Protein AF-A0A661JQF1-F1 (afdb_monomer_lite)

Sequence (192 aa):
YRLSLKELIGWTSELLRERMEREKVEEQVLEFFRGRYENLLFLEGWGREEVAAVLNVQMDDLVDARRRIEALSRMRPLPEFESMVVAFKRVANIVRGTDYPQEPDPSLFIEEQERELYETFQGVKEEFQRLFEAEDYEGILRLFSRMRPAVDAFFDNVLVMEEDKRLRQNRLSLLGEINDLFMKIADFSVLT

Structure (mmCIF, N/CA/C/O backbone):
data_AF-A0A661JQF1-F1
#
_entry.id   AF-A0A661JQF1-F1
#
loop_
_atom_site.group_PDB
_atom_site.id
_atom_site.type_symbol
_atom_site.label_atom_id
_atom_site.label_alt_id
_atom_site.label_comp_id
_atom_site.label_asym_id
_atom_site.label_entity_id
_atom_site.label_seq_id
_atom_site.pdbx_PDB_ins_code
_atom_site.Cartn_x
_atom_site.Cartn_y
_atom_site.Cartn_z
_atom_site.occupancy
_atom_site.B_iso_or_equiv
_atom_site.auth_seq_id
_atom_site.auth_comp_id
_atom_site.auth_asym_id
_atom_site.auth_atom_id
_atom_site.pdbx_PDB_model_num
ATOM 1 N N . TYR A 1 1 ? 2.356 -3.143 -24.442 1.00 71.44 1 TYR A N 1
ATOM 2 C CA . TYR A 1 1 ? 2.577 -4.542 -24.039 1.00 71.44 1 TYR A CA 1
ATOM 3 C C . TYR A 1 1 ? 3.059 -4.536 -22.604 1.00 71.44 1 TYR A C 1
ATOM 5 O O . TYR A 1 1 ? 3.904 -3.706 -22.291 1.00 71.44 1 TYR A O 1
ATOM 13 N N . ARG A 1 2 ? 2.471 -5.375 -21.751 1.00 88.56 2 ARG A N 1
ATOM 14 C CA . ARG A 1 2 ? 2.901 -5.588 -20.364 1.00 88.56 2 ARG A CA 1
ATOM 15 C C . ARG A 1 2 ? 3.766 -6.849 -20.341 1.00 88.56 2 ARG A C 1
ATOM 17 O O . ARG A 1 2 ? 3.475 -7.779 -21.093 1.00 88.56 2 ARG A O 1
ATOM 24 N N . LEU A 1 3 ? 4.852 -6.834 -19.581 1.00 91.69 3 LEU A N 1
ATOM 25 C CA . LEU A 1 3 ? 5.811 -7.934 -19.488 1.00 91.69 3 LEU A CA 1
ATOM 26 C C . LEU A 1 3 ? 6.161 -8.126 -18.016 1.00 91.69 3 LEU A C 1
ATOM 28 O O . LEU A 1 3 ? 6.435 -7.135 -17.342 1.00 91.69 3 LEU A O 1
ATOM 32 N N . SER A 1 4 ? 6.181 -9.376 -17.559 1.00 94.50 4 SER A N 1
ATOM 33 C CA . SER A 1 4 ? 6.717 -9.734 -16.247 1.00 94.50 4 SER A CA 1
ATOM 34 C C . SER A 1 4 ? 8.236 -9.865 -16.347 1.00 94.50 4 SER A C 1
ATOM 36 O O . SER A 1 4 ? 8.760 -10.714 -17.075 1.00 94.50 4 SER A O 1
ATOM 38 N N . LEU A 1 5 ? 8.964 -9.002 -15.639 1.00 93.81 5 LEU A N 1
ATOM 39 C CA . LEU A 1 5 ? 10.419 -9.085 -15.559 1.00 93.81 5 LEU A CA 1
ATOM 40 C C . LEU A 1 5 ? 10.863 -10.379 -14.874 1.00 93.81 5 LEU A C 1
ATOM 42 O O . LEU A 1 5 ? 11.822 -10.992 -15.333 1.00 93.81 5 LEU A O 1
ATOM 46 N N . LYS A 1 6 ? 10.164 -10.828 -13.830 1.00 93.06 6 LYS A N 1
ATOM 47 C CA . LYS A 1 6 ? 10.455 -12.073 -13.111 1.00 93.06 6 LYS A CA 1
ATOM 48 C C . LYS A 1 6 ? 10.290 -13.288 -14.012 1.00 93.06 6 LYS A C 1
ATOM 50 O O . LYS A 1 6 ? 11.174 -14.137 -14.015 1.00 93.06 6 LYS A O 1
ATOM 55 N N . GLU A 1 7 ? 9.228 -13.358 -14.818 1.00 93.81 7 GLU A N 1
ATOM 56 C CA . GLU A 1 7 ? 9.056 -14.453 -15.784 1.00 93.81 7 GLU A CA 1
ATOM 57 C C . GLU A 1 7 ? 10.183 -14.467 -16.826 1.00 93.81 7 GLU A C 1
ATOM 59 O O . GLU A 1 7 ? 10.760 -15.518 -17.105 1.00 93.81 7 GLU A O 1
ATOM 64 N N . LEU A 1 8 ? 10.548 -13.301 -17.373 1.00 93.31 8 LEU A N 1
ATOM 65 C CA . LEU A 1 8 ? 11.626 -13.193 -18.363 1.00 93.31 8 LEU A CA 1
ATOM 66 C C . LEU A 1 8 ? 13.001 -13.547 -17.776 1.00 93.31 8 LEU A C 1
ATOM 68 O O . LEU A 1 8 ? 13.800 -14.234 -18.423 1.00 93.31 8 LEU A O 1
ATOM 72 N N . ILE A 1 9 ? 13.281 -13.089 -16.554 1.00 91.75 9 ILE A N 1
ATOM 73 C CA . ILE A 1 9 ? 14.511 -13.391 -15.816 1.00 91.75 9 ILE A CA 1
ATOM 74 C C . ILE A 1 9 ? 14.568 -14.887 -15.495 1.00 91.75 9 ILE A C 1
ATOM 76 O O . ILE A 1 9 ? 15.577 -15.526 -15.796 1.00 91.75 9 ILE A O 1
ATOM 80 N N . GLY A 1 10 ? 13.479 -15.457 -14.975 1.00 90.88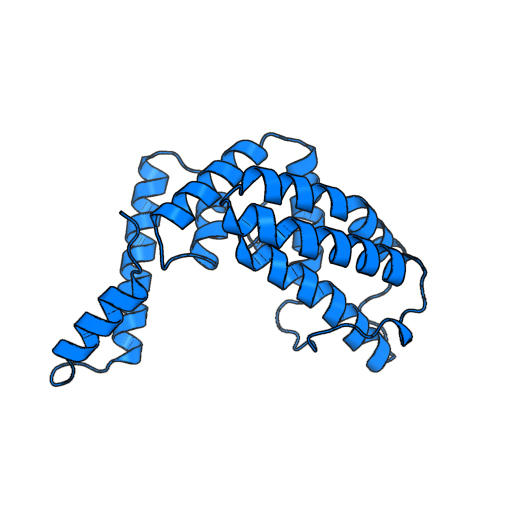 10 GLY A N 1
ATOM 81 C CA . GLY A 1 10 ? 13.370 -16.880 -14.661 1.00 90.88 10 GLY A CA 1
ATOM 82 C C . GLY A 1 10 ? 13.574 -17.754 -15.897 1.00 90.88 10 GLY A C 1
ATOM 83 O O . GLY A 1 10 ? 14.402 -18.663 -15.883 1.00 90.88 10 GLY A O 1
ATOM 84 N N . TRP A 1 11 ? 12.927 -17.423 -17.018 1.00 90.69 11 TRP A N 1
ATOM 85 C CA . TRP A 1 11 ? 13.119 -18.158 -18.272 1.00 90.69 11 TRP A CA 1
ATOM 86 C C . TRP A 1 11 ? 14.573 -18.101 -18.767 1.00 90.69 11 TRP A C 1
ATOM 88 O O . TRP A 1 11 ? 15.146 -19.108 -19.189 1.00 90.69 11 TRP A O 1
ATOM 98 N N . THR A 1 12 ? 15.218 -16.938 -18.657 1.00 89.56 12 THR A N 1
ATOM 99 C CA . THR A 1 12 ? 16.631 -16.775 -19.035 1.00 89.56 12 THR A CA 1
ATOM 100 C C . THR A 1 12 ? 17.559 -17.578 -18.115 1.00 89.56 12 THR A C 1
ATOM 102 O O . THR A 1 12 ? 18.480 -18.249 -18.586 1.00 89.56 12 THR A O 1
ATOM 105 N N . SER A 1 13 ? 17.301 -17.553 -16.807 1.00 86.75 13 SER A N 1
ATOM 106 C CA . SER A 1 13 ? 18.016 -18.333 -15.788 1.00 86.75 13 SER A CA 1
ATOM 107 C C . SER A 1 13 ? 17.880 -19.842 -16.021 1.00 86.75 13 SER A C 1
ATOM 109 O O . SER A 1 13 ? 18.837 -20.608 -15.853 1.00 86.75 13 SER A O 1
ATOM 111 N N . GLU A 1 14 ? 16.718 -20.291 -16.503 1.00 86.81 14 GLU A N 1
ATOM 112 C CA . GLU A 1 14 ? 16.512 -21.682 -16.886 1.00 86.81 14 GLU A CA 1
ATOM 113 C C . GLU A 1 14 ? 17.409 -22.120 -18.040 1.00 86.81 14 GLU A C 1
ATOM 115 O O . GLU A 1 14 ? 18.057 -23.166 -17.939 1.00 86.81 14 GLU A O 1
ATOM 120 N N . LEU A 1 15 ? 17.505 -21.297 -19.085 1.00 87.12 15 LEU A N 1
ATOM 121 C CA . LEU A 1 15 ? 18.345 -21.556 -20.257 1.00 87.12 15 LEU A CA 1
ATOM 122 C C . LEU A 1 15 ? 19.848 -21.538 -19.935 1.00 87.12 15 LEU A C 1
ATOM 124 O O . LEU A 1 15 ? 20.632 -22.203 -20.612 1.00 87.12 15 LEU A O 1
ATOM 128 N N . LEU A 1 16 ? 20.261 -20.802 -18.900 1.00 85.88 16 LEU A N 1
ATOM 129 C CA . LEU A 1 16 ? 21.664 -20.639 -18.500 1.00 85.88 16 LEU A CA 1
ATOM 130 C C . LEU A 1 16 ? 22.070 -21.493 -17.288 1.00 85.88 16 LEU A C 1
ATOM 132 O O . LEU A 1 16 ? 23.153 -21.293 -16.733 1.00 85.88 16 LEU A O 1
ATOM 136 N N . ARG A 1 17 ? 21.244 -22.476 -16.902 1.00 76.12 17 ARG A N 1
ATOM 137 C CA . ARG A 1 17 ? 21.402 -23.289 -15.680 1.00 76.12 17 ARG A CA 1
ATOM 138 C C . ARG A 1 17 ? 22.801 -23.868 -15.467 1.00 76.12 17 ARG A C 1
ATOM 140 O O . ARG A 1 17 ? 23.264 -23.932 -14.337 1.00 76.12 17 ARG A O 1
ATOM 147 N N . GLU A 1 18 ? 23.465 -24.311 -16.529 1.00 78.31 18 GLU A N 1
ATOM 148 C CA . GLU A 1 18 ? 24.785 -24.954 -16.437 1.00 78.31 18 GLU A CA 1
ATOM 149 C C . GLU A 1 18 ? 25.935 -23.967 -16.183 1.00 78.31 18 GLU A C 1
ATOM 151 O O . GLU A 1 18 ? 27.076 -24.384 -15.992 1.00 78.31 18 GLU A O 1
ATOM 156 N N . ARG A 1 19 ? 25.665 -22.656 -16.206 1.00 74.31 19 ARG A N 1
ATOM 157 C CA . ARG A 1 19 ? 26.692 -21.610 -16.153 1.00 74.31 19 ARG A CA 1
ATOM 158 C C . ARG A 1 19 ? 26.616 -20.716 -14.913 1.00 74.31 19 ARG A C 1
ATOM 160 O O . ARG A 1 19 ? 27.505 -19.881 -14.765 1.00 74.31 19 ARG A O 1
ATOM 167 N N . MET A 1 20 ? 25.584 -20.827 -14.064 1.00 68.56 20 MET A N 1
ATOM 168 C CA . MET A 1 20 ? 25.305 -19.831 -13.011 1.00 68.56 20 MET A CA 1
ATOM 169 C C . MET A 1 20 ? 24.593 -20.405 -11.767 1.00 68.56 20 MET A C 1
ATOM 171 O O . MET A 1 20 ? 23.782 -21.323 -11.872 1.00 68.56 20 MET A O 1
ATOM 175 N N . GLU A 1 21 ? 24.851 -19.812 -10.592 1.00 68.75 21 GLU A N 1
ATOM 176 C CA . GLU A 1 21 ? 24.042 -19.993 -9.372 1.00 68.75 21 GLU A CA 1
ATOM 177 C C . GLU A 1 21 ? 22.743 -19.170 -9.486 1.00 68.75 21 GLU A C 1
ATOM 179 O O . GLU A 1 21 ? 22.800 -17.947 -9.565 1.00 68.75 21 GLU A O 1
ATOM 184 N N . ARG A 1 22 ? 21.576 -19.829 -9.525 1.00 65.50 22 ARG A N 1
ATOM 185 C CA . ARG A 1 22 ? 20.301 -19.229 -9.979 1.00 65.50 22 ARG A CA 1
ATOM 186 C C . ARG A 1 22 ? 19.754 -18.102 -9.099 1.00 65.50 22 ARG A C 1
ATOM 188 O O . ARG A 1 22 ? 19.637 -16.976 -9.567 1.00 65.50 22 ARG A O 1
ATOM 195 N N . GLU A 1 23 ? 19.428 -18.397 -7.842 1.00 66.75 23 GLU A N 1
ATOM 196 C CA . GLU A 1 23 ? 18.626 -17.490 -6.998 1.00 66.75 23 GLU A CA 1
ATOM 197 C C . GLU A 1 23 ? 19.309 -16.133 -6.796 1.00 66.75 23 GLU A C 1
ATOM 199 O O . GLU A 1 23 ? 18.716 -15.080 -7.018 1.00 66.75 23 GLU A O 1
ATOM 204 N N . LYS A 1 24 ? 20.610 -16.151 -6.495 1.00 79.00 24 LYS A N 1
ATOM 205 C CA . LYS A 1 24 ? 21.391 -14.930 -6.281 1.00 79.00 24 LYS A CA 1
ATOM 206 C C . LYS A 1 24 ? 21.501 -14.063 -7.539 1.00 79.00 24 LYS A C 1
ATOM 208 O O . LYS A 1 24 ? 21.619 -12.846 -7.432 1.00 79.00 24 LYS A O 1
ATOM 213 N N . VAL A 1 25 ? 21.494 -14.670 -8.725 1.00 85.06 25 VAL A N 1
ATOM 214 C CA . VAL A 1 25 ? 21.627 -13.948 -9.997 1.00 85.06 25 VAL A CA 1
ATOM 215 C C . VAL A 1 25 ? 20.308 -13.297 -10.393 1.00 85.06 25 VAL A C 1
ATOM 217 O O . VAL A 1 25 ? 20.318 -12.149 -10.827 1.00 85.06 25 VAL A O 1
ATOM 220 N N . GLU A 1 26 ? 19.180 -13.986 -10.225 1.00 88.94 26 GLU A N 1
ATOM 221 C CA . GLU A 1 26 ? 17.862 -13.435 -10.560 1.00 88.94 26 GLU A CA 1
ATOM 222 C C . GLU A 1 26 ? 17.552 -12.178 -9.733 1.00 88.94 26 GLU A C 1
ATOM 224 O O . GLU A 1 26 ? 17.168 -11.149 -10.295 1.00 88.94 26 GLU A O 1
ATOM 229 N N . GLU A 1 27 ? 17.824 -12.220 -8.424 1.00 87.81 27 GLU A N 1
ATOM 230 C CA . GLU A 1 27 ? 17.693 -11.061 -7.532 1.00 87.81 27 GLU A CA 1
ATOM 231 C C . GLU A 1 27 ? 18.613 -9.906 -7.946 1.00 87.81 27 GLU A C 1
ATOM 233 O O . GLU A 1 27 ? 18.172 -8.761 -8.043 1.00 87.81 27 GLU A O 1
ATOM 238 N N . GLN A 1 28 ? 19.884 -10.193 -8.248 1.00 90.31 28 GLN A N 1
ATOM 239 C CA . GLN A 1 28 ? 20.846 -9.178 -8.691 1.00 90.31 28 GLN A CA 1
ATOM 240 C C . GLN A 1 28 ? 20.438 -8.516 -10.008 1.00 90.31 28 GLN A C 1
ATOM 242 O O . GLN A 1 28 ? 20.631 -7.311 -10.179 1.00 90.31 28 GLN A O 1
ATOM 247 N N . VAL A 1 29 ? 19.886 -9.287 -10.946 1.00 92.25 29 VAL A N 1
ATOM 248 C CA . VAL A 1 29 ? 19.394 -8.756 -12.219 1.00 92.25 29 VAL A CA 1
ATOM 249 C C . VAL A 1 29 ? 18.179 -7.869 -11.976 1.00 92.25 29 VAL A C 1
ATOM 251 O O . VAL A 1 29 ? 18.140 -6.755 -12.497 1.00 92.25 29 VAL A O 1
ATOM 254 N N . LEU A 1 30 ? 17.218 -8.307 -11.160 1.00 91.88 30 LEU A N 1
ATOM 255 C CA . LEU A 1 30 ? 16.043 -7.499 -10.838 1.00 91.88 30 LEU A CA 1
ATOM 256 C C . LEU A 1 30 ? 16.434 -6.186 -10.143 1.00 91.88 30 LEU A C 1
ATOM 258 O O . LEU A 1 30 ? 15.938 -5.123 -10.516 1.00 91.88 30 LEU A O 1
ATOM 262 N N . GLU A 1 31 ? 17.374 -6.239 -9.200 1.00 92.56 31 GLU A N 1
ATOM 263 C CA . GLU A 1 31 ? 17.890 -5.056 -8.507 1.00 92.56 31 GLU A CA 1
ATOM 264 C C . GLU A 1 31 ? 18.655 -4.120 -9.456 1.00 92.56 31 GLU A C 1
ATOM 266 O O . GLU A 1 31 ? 18.528 -2.896 -9.390 1.00 92.56 31 GLU A O 1
ATOM 271 N N . PHE A 1 32 ? 19.383 -4.677 -10.428 1.00 94.50 32 PHE A N 1
ATOM 272 C CA . PHE A 1 32 ? 19.978 -3.884 -11.499 1.00 94.50 32 PHE A CA 1
ATOM 273 C C . PHE A 1 32 ? 18.907 -3.166 -12.335 1.00 94.50 32 PHE A C 1
ATOM 275 O O . PHE A 1 32 ? 19.054 -1.974 -12.613 1.00 94.50 32 PHE A O 1
ATOM 282 N N . PHE A 1 33 ? 17.823 -3.849 -12.721 1.00 94.75 33 PHE A N 1
ATOM 283 C CA . PHE A 1 33 ? 16.704 -3.222 -13.435 1.00 94.75 33 PHE A CA 1
ATOM 284 C C . PHE A 1 33 ? 16.031 -2.130 -12.602 1.00 94.75 33 PHE A C 1
ATOM 286 O O . PHE A 1 33 ? 15.771 -1.053 -13.143 1.00 94.75 33 PHE A O 1
ATOM 293 N N . ARG A 1 34 ? 15.821 -2.363 -11.299 1.00 95.00 34 ARG A N 1
ATOM 294 C CA . ARG A 1 34 ? 15.305 -1.363 -10.353 1.00 95.00 34 ARG A CA 1
ATOM 295 C C . ARG A 1 34 ? 16.133 -0.089 -10.399 1.00 95.00 34 ARG A C 1
ATOM 297 O O . ARG A 1 34 ? 15.604 0.954 -10.773 1.00 95.00 34 ARG A O 1
ATOM 304 N N . GLY A 1 35 ? 17.439 -0.180 -10.143 1.00 95.81 35 GLY A N 1
ATOM 305 C CA . GLY A 1 35 ? 18.306 1.000 -10.131 1.00 95.81 35 GLY A CA 1
ATOM 306 C C . GLY A 1 35 ? 18.345 1.730 -11.480 1.00 95.81 35 GLY A C 1
ATOM 307 O O . GLY A 1 35 ? 18.453 2.956 -11.537 1.00 95.81 35 GLY A O 1
ATOM 308 N N . ARG A 1 36 ? 18.228 1.014 -12.605 1.00 96.50 36 ARG A N 1
ATOM 309 C CA . ARG A 1 36 ? 18.138 1.646 -13.935 1.00 96.50 36 ARG A CA 1
ATOM 310 C C . ARG A 1 36 ? 16.816 2.371 -14.145 1.00 96.50 36 ARG A C 1
ATOM 312 O O . ARG A 1 36 ? 16.825 3.471 -14.696 1.00 96.50 36 ARG A O 1
ATOM 319 N N . TYR A 1 37 ? 15.713 1.771 -13.719 1.00 96.56 37 TYR A N 1
ATOM 320 C CA . TYR A 1 37 ? 14.390 2.349 -13.879 1.00 96.56 37 TYR A CA 1
ATOM 321 C C . TYR A 1 37 ? 14.177 3.561 -12.968 1.00 96.56 37 TYR A C 1
ATOM 323 O O . TYR A 1 37 ? 13.690 4.585 -13.437 1.00 96.56 37 TYR A O 1
ATOM 331 N N . GLU A 1 38 ? 14.650 3.504 -11.722 1.00 96.62 38 GLU A N 1
ATOM 332 C CA . GLU A 1 38 ? 14.685 4.651 -10.804 1.00 96.62 38 GLU A CA 1
ATOM 333 C C . GLU A 1 38 ? 15.386 5.854 -11.430 1.00 96.62 38 GLU A C 1
ATOM 335 O O . GLU A 1 38 ? 14.823 6.944 -11.505 1.00 96.62 38 GLU A O 1
ATOM 340 N N . ASN A 1 39 ? 16.599 5.646 -11.950 1.00 96.81 39 ASN A N 1
ATOM 341 C CA . ASN A 1 39 ? 17.357 6.711 -12.600 1.00 96.81 39 ASN A CA 1
ATOM 342 C C . ASN A 1 39 ? 16.618 7.291 -13.812 1.00 96.81 39 ASN A C 1
ATOM 344 O O . ASN A 1 39 ? 16.633 8.505 -14.005 1.00 96.81 39 ASN A O 1
ATOM 348 N N . LEU A 1 40 ? 15.963 6.448 -14.618 1.00 97.00 40 LEU A N 1
ATOM 349 C CA . LEU A 1 40 ? 15.149 6.911 -15.741 1.00 97.00 40 LEU A CA 1
ATOM 350 C C . LEU A 1 40 ? 13.993 7.796 -15.258 1.00 97.00 40 LEU A C 1
ATOM 352 O O . LEU A 1 40 ? 13.814 8.896 -15.773 1.00 97.00 40 LEU A O 1
ATOM 356 N N . LEU A 1 41 ? 13.251 7.351 -14.244 1.00 97.25 41 LEU A N 1
ATOM 357 C CA . LEU A 1 41 ? 12.122 8.095 -13.687 1.00 97.25 41 LEU A CA 1
ATOM 358 C C . LEU A 1 41 ? 12.567 9.434 -13.074 1.00 97.25 41 LEU A C 1
ATOM 360 O O . LEU A 1 41 ? 11.904 10.452 -13.263 1.00 97.25 41 LEU A O 1
ATOM 364 N N . PHE A 1 42 ? 13.723 9.478 -12.411 1.00 96.50 42 PHE A N 1
ATOM 365 C CA . PHE A 1 42 ? 14.274 10.734 -11.897 1.00 96.50 42 PHE A CA 1
ATOM 366 C C . PHE A 1 42 ? 14.679 11.702 -13.011 1.00 96.50 42 PHE A C 1
ATOM 368 O O . PHE A 1 42 ? 14.467 12.905 -12.869 1.00 96.50 42 PHE A O 1
ATOM 375 N N . LEU A 1 43 ? 15.226 11.207 -14.127 1.00 96.88 43 LEU A N 1
ATOM 376 C CA . LEU A 1 43 ? 15.529 12.045 -15.294 1.00 96.88 43 LEU A CA 1
ATOM 377 C C . LEU A 1 43 ? 14.260 12.600 -15.956 1.00 96.88 43 LEU A C 1
ATOM 379 O O . LEU A 1 43 ? 14.295 13.696 -16.511 1.00 96.88 43 LEU A O 1
ATOM 383 N N . GLU A 1 44 ? 13.146 11.875 -15.872 1.00 96.25 44 GLU A N 1
ATOM 384 C CA . GLU A 1 44 ? 11.827 12.346 -16.309 1.00 96.25 44 GLU A CA 1
ATOM 385 C C . GLU A 1 44 ? 11.171 13.339 -15.329 1.00 96.25 44 GLU A C 1
ATOM 387 O O . GLU A 1 44 ? 10.161 13.952 -15.669 1.00 96.25 44 GLU A O 1
ATOM 392 N N . GLY A 1 45 ? 11.745 13.534 -14.136 1.00 96.06 45 GLY A N 1
ATOM 393 C CA . GLY A 1 45 ? 11.267 14.493 -13.137 1.00 96.06 45 GLY A CA 1
ATOM 394 C C . GLY A 1 45 ? 10.295 13.928 -12.098 1.00 96.06 45 GLY A C 1
ATOM 395 O O . GLY A 1 45 ? 9.691 14.710 -11.364 1.00 96.06 45 GLY A O 1
ATOM 396 N N . TRP A 1 46 ? 10.139 12.603 -12.003 1.00 96.81 46 TRP A N 1
ATOM 397 C CA . TRP A 1 46 ? 9.304 11.983 -10.970 1.00 96.81 46 TRP A CA 1
ATOM 398 C C . TRP A 1 46 ? 9.912 12.142 -9.569 1.00 96.81 46 TRP A C 1
ATOM 400 O O . TRP A 1 46 ? 11.134 12.110 -9.388 1.00 96.81 46 TRP A O 1
ATOM 410 N N . GLY A 1 47 ? 9.042 12.310 -8.570 1.00 94.75 47 GLY A N 1
ATOM 411 C CA . GLY A 1 47 ? 9.436 12.496 -7.176 1.00 94.75 47 GLY A CA 1
ATOM 412 C C . GLY A 1 47 ? 10.086 11.247 -6.575 1.00 94.75 47 GLY A C 1
ATOM 413 O O . GLY A 1 47 ? 9.712 10.112 -6.873 1.00 94.75 47 GLY A O 1
ATOM 414 N N . ARG A 1 48 ? 11.114 11.450 -5.740 1.00 95.69 48 ARG A N 1
ATOM 415 C CA . ARG A 1 48 ? 11.939 10.348 -5.218 1.00 95.69 48 ARG A CA 1
ATOM 416 C C . ARG A 1 48 ? 11.164 9.386 -4.329 1.00 95.69 48 ARG A C 1
ATOM 418 O O . ARG A 1 48 ? 11.410 8.187 -4.381 1.00 95.69 48 ARG A O 1
ATOM 425 N N . GLU A 1 49 ? 10.259 9.913 -3.517 1.00 95.69 49 GLU A N 1
ATOM 426 C CA . GLU A 1 49 ? 9.520 9.103 -2.555 1.00 95.69 49 GLU A CA 1
ATOM 427 C C . GLU A 1 49 ? 8.404 8.304 -3.225 1.00 95.69 49 GLU A C 1
ATOM 429 O O . GLU A 1 49 ? 8.203 7.154 -2.869 1.00 95.69 49 GLU A O 1
ATOM 434 N N . GLU A 1 50 ? 7.722 8.856 -4.230 1.00 95.75 50 GLU A N 1
ATOM 435 C CA . GLU A 1 50 ? 6.689 8.157 -5.001 1.00 95.75 50 GLU A CA 1
ATOM 436 C C . GLU A 1 50 ? 7.289 6.999 -5.788 1.00 95.75 50 GLU A C 1
ATOM 438 O O . GLU A 1 50 ? 6.738 5.899 -5.801 1.00 95.75 50 GLU A O 1
ATOM 443 N N . VAL A 1 51 ? 8.442 7.245 -6.417 1.00 97.56 51 VAL A N 1
ATOM 444 C CA . VAL A 1 51 ? 9.204 6.206 -7.109 1.00 97.56 51 VAL A CA 1
ATOM 445 C C . VAL A 1 51 ? 9.609 5.120 -6.116 1.00 97.56 51 VAL A C 1
ATOM 447 O O . VAL A 1 51 ? 9.277 3.959 -6.337 1.00 97.56 51 VAL A O 1
ATOM 450 N N . ALA A 1 52 ? 10.248 5.473 -4.997 1.00 96.81 52 ALA A N 1
ATOM 451 C CA . ALA A 1 52 ? 10.656 4.492 -3.992 1.00 96.81 52 ALA A CA 1
ATOM 452 C C . ALA A 1 52 ? 9.459 3.700 -3.435 1.00 96.81 52 ALA A C 1
ATOM 454 O O . ALA A 1 52 ? 9.498 2.472 -3.397 1.00 96.81 52 ALA A O 1
ATOM 455 N N . ALA A 1 53 ? 8.368 4.384 -3.078 1.00 96.56 53 ALA A N 1
ATOM 456 C CA . ALA A 1 53 ? 7.169 3.771 -2.518 1.00 96.56 53 ALA A CA 1
ATOM 457 C C . ALA A 1 53 ? 6.585 2.709 -3.456 1.00 96.56 53 ALA A C 1
ATOM 459 O O . ALA A 1 53 ? 6.230 1.616 -3.020 1.00 96.56 53 ALA A O 1
ATOM 460 N N . VAL A 1 54 ? 6.509 2.988 -4.758 1.00 97.62 54 VAL A N 1
ATOM 461 C CA . VAL A 1 54 ? 5.957 2.022 -5.714 1.00 97.62 54 VAL A CA 1
ATOM 462 C C . VAL A 1 54 ? 6.945 0.917 -6.038 1.00 97.62 54 VAL A C 1
ATOM 464 O O . VAL A 1 54 ? 6.568 -0.253 -6.033 1.00 97.62 54 VAL A O 1
ATOM 467 N N . LEU A 1 55 ? 8.204 1.250 -6.320 1.00 96.56 55 LEU A N 1
ATOM 468 C CA . LEU A 1 55 ? 9.166 0.233 -6.728 1.00 96.56 55 LEU A CA 1
ATOM 469 C C . LEU A 1 55 ? 9.465 -0.733 -5.575 1.00 96.56 55 LEU A C 1
ATOM 471 O O . LEU A 1 55 ? 9.700 -1.915 -5.823 1.00 96.56 55 LEU A O 1
ATOM 475 N N . ASN A 1 56 ? 9.392 -0.310 -4.310 1.00 95.12 56 ASN A N 1
ATOM 476 C CA . ASN A 1 56 ? 9.512 -1.220 -3.161 1.00 95.12 56 ASN A CA 1
ATOM 477 C C . ASN A 1 56 ? 8.509 -2.386 -3.209 1.00 95.12 56 ASN A C 1
ATOM 479 O O . ASN A 1 56 ? 8.829 -3.469 -2.723 1.00 95.12 56 ASN A O 1
ATOM 483 N N . VAL A 1 57 ? 7.339 -2.198 -3.833 1.00 95.00 57 VAL A N 1
ATOM 484 C CA . VAL A 1 57 ? 6.270 -3.211 -3.879 1.00 95.00 57 VAL A CA 1
ATOM 485 C C . VAL A 1 57 ? 6.032 -3.811 -5.266 1.00 95.00 57 VAL A C 1
ATOM 487 O O . VAL A 1 57 ? 5.608 -4.960 -5.374 1.00 95.00 57 VAL A O 1
ATOM 490 N N . GLN A 1 58 ? 6.317 -3.068 -6.336 1.00 94.88 58 GLN A N 1
ATOM 491 C CA . GLN A 1 58 ? 6.072 -3.475 -7.717 1.00 94.88 58 GLN A CA 1
ATOM 492 C C . GLN A 1 58 ? 7.286 -3.161 -8.596 1.00 94.88 58 GLN A C 1
ATOM 494 O O . GLN A 1 58 ? 7.499 -2.029 -9.021 1.00 94.88 58 GLN A O 1
ATOM 499 N N . MET A 1 59 ? 8.051 -4.206 -8.908 1.00 93.56 59 MET A N 1
ATOM 500 C CA . MET A 1 59 ? 9.162 -4.179 -9.870 1.00 93.56 59 MET A CA 1
ATOM 501 C C . MET A 1 59 ? 9.012 -5.215 -10.978 1.00 93.56 59 MET A C 1
ATOM 503 O O . MET A 1 59 ? 9.907 -5.351 -11.805 1.00 93.56 59 MET A O 1
ATOM 507 N N . ASP A 1 60 ? 7.921 -5.976 -10.986 1.00 94.62 60 ASP A N 1
ATOM 508 C CA . ASP A 1 60 ? 7.732 -7.015 -11.989 1.00 94.62 60 ASP A CA 1
ATOM 509 C C . ASP A 1 60 ? 7.197 -6.439 -13.300 1.00 94.62 60 ASP A C 1
ATOM 511 O O . ASP A 1 60 ? 7.678 -6.775 -14.378 1.00 94.62 60 ASP A O 1
ATOM 515 N N . ASP A 1 61 ? 6.251 -5.508 -13.194 1.00 95.50 61 ASP A N 1
ATOM 516 C CA . ASP A 1 61 ? 5.659 -4.824 -14.334 1.00 95.50 61 ASP A CA 1
ATOM 517 C C . ASP A 1 61 ? 5.927 -3.319 -14.267 1.00 95.50 61 ASP A C 1
ATOM 519 O O . ASP A 1 61 ? 5.354 -2.586 -13.458 1.00 95.50 61 ASP A O 1
ATOM 523 N N . LEU A 1 62 ? 6.805 -2.843 -15.150 1.00 95.00 62 LEU A N 1
ATOM 524 C CA . LEU A 1 62 ? 7.222 -1.441 -15.166 1.00 95.00 62 LEU A CA 1
ATOM 525 C C . LEU A 1 62 ? 6.111 -0.488 -15.634 1.00 95.00 62 LEU A C 1
ATOM 527 O O . LEU A 1 62 ? 6.118 0.686 -15.255 1.00 95.00 62 LEU A O 1
ATOM 531 N N . VAL A 1 63 ? 5.155 -0.971 -16.436 1.00 95.50 63 VAL A N 1
ATOM 532 C CA . VAL A 1 63 ? 4.004 -0.170 -16.884 1.00 95.50 63 VAL A CA 1
ATOM 533 C C . VAL A 1 63 ? 3.043 0.037 -15.716 1.00 95.50 63 VAL A C 1
ATOM 535 O O . VAL A 1 63 ? 2.595 1.160 -15.489 1.00 95.50 63 VAL A O 1
ATOM 538 N N . ASP A 1 64 ? 2.786 -1.022 -14.947 1.00 96.50 64 ASP A N 1
ATOM 539 C CA . ASP A 1 64 ? 2.019 -0.989 -13.693 1.00 96.50 64 ASP A CA 1
ATOM 540 C C . ASP A 1 64 ? 2.644 -0.029 -12.680 1.00 96.50 64 ASP A C 1
ATOM 542 O O . ASP A 1 64 ? 1.980 0.870 -12.161 1.00 96.50 64 ASP A O 1
ATOM 546 N N . ALA A 1 65 ? 3.954 -0.178 -12.455 1.00 96.81 65 ALA A N 1
ATOM 547 C CA . ALA A 1 65 ? 4.712 0.674 -11.554 1.00 96.81 65 ALA A CA 1
ATOM 548 C C . ALA A 1 65 ? 4.586 2.149 -11.959 1.00 96.81 65 ALA A C 1
ATOM 550 O O . ALA A 1 65 ? 4.274 3.002 -11.131 1.00 96.81 65 ALA A O 1
ATOM 551 N N . ARG A 1 66 ? 4.740 2.461 -13.253 1.00 96.56 66 ARG A N 1
ATOM 552 C CA . ARG A 1 66 ? 4.591 3.837 -13.742 1.00 96.56 66 ARG A CA 1
ATOM 553 C C . ARG A 1 66 ? 3.206 4.409 -13.445 1.00 96.56 66 ARG A C 1
ATOM 555 O O . ARG A 1 66 ? 3.111 5.532 -12.963 1.00 96.56 66 ARG A O 1
ATOM 562 N N . ARG A 1 67 ? 2.141 3.639 -13.690 1.00 96.81 67 ARG A N 1
ATOM 563 C CA . ARG A 1 67 ? 0.752 4.072 -13.448 1.00 96.81 67 ARG A CA 1
ATOM 564 C C . ARG A 1 67 ? 0.488 4.379 -11.974 1.00 96.81 67 ARG A C 1
ATOM 566 O O . ARG A 1 67 ? -0.180 5.362 -11.664 1.00 96.81 67 ARG A O 1
ATOM 573 N N . ARG A 1 68 ? 1.044 3.581 -11.061 1.00 97.69 68 ARG A N 1
ATOM 574 C CA . ARG A 1 68 ? 0.949 3.834 -9.614 1.00 97.69 68 ARG A CA 1
ATOM 575 C C . ARG A 1 68 ? 1.716 5.090 -9.202 1.00 97.69 68 ARG A C 1
ATOM 577 O O . ARG A 1 68 ? 1.191 5.877 -8.420 1.00 97.69 68 ARG A O 1
ATOM 584 N N . ILE A 1 69 ? 2.918 5.303 -9.751 1.00 97.75 69 ILE A N 1
ATOM 585 C CA . ILE A 1 69 ? 3.718 6.518 -9.504 1.00 97.75 69 ILE A CA 1
ATOM 586 C C . ILE A 1 69 ? 2.946 7.750 -9.981 1.00 97.75 69 ILE A C 1
ATOM 588 O O . ILE A 1 69 ? 2.803 8.710 -9.230 1.00 97.75 69 ILE A O 1
ATOM 592 N N . GLU A 1 70 ? 2.379 7.696 -11.189 1.00 96.94 70 GLU A N 1
ATOM 593 C CA . GLU A 1 70 ? 1.543 8.764 -11.744 1.00 96.94 70 GLU A CA 1
ATOM 594 C C . GLU A 1 70 ? 0.358 9.096 -10.825 1.00 96.94 70 GLU A C 1
ATOM 596 O O . GLU A 1 70 ? 0.103 10.271 -10.551 1.00 96.94 70 GLU A O 1
ATOM 601 N N . ALA A 1 71 ? -0.337 8.079 -10.309 1.00 96.62 71 ALA A N 1
ATOM 602 C CA . ALA A 1 71 ? -1.449 8.267 -9.382 1.00 96.62 71 ALA A CA 1
ATOM 603 C C . ALA A 1 71 ? -1.004 8.890 -8.047 1.00 96.62 71 ALA A C 1
ATOM 605 O O . ALA A 1 71 ? -1.628 9.850 -7.590 1.00 96.62 71 ALA A O 1
ATOM 606 N N . LEU A 1 72 ? 0.094 8.411 -7.446 1.00 95.75 72 LEU A N 1
ATOM 607 C CA . LEU A 1 72 ? 0.650 9.004 -6.222 1.00 95.75 72 LEU A CA 1
ATOM 608 C C . LEU A 1 72 ? 1.052 10.464 -6.438 1.00 95.75 72 LEU A C 1
ATOM 610 O O . LEU A 1 72 ? 0.671 11.327 -5.649 1.00 95.75 72 LEU A O 1
ATOM 614 N N . SER A 1 73 ? 1.761 10.766 -7.528 1.00 95.19 73 SER A N 1
ATOM 615 C CA . SER A 1 73 ? 2.186 12.132 -7.843 1.00 95.19 73 SER A CA 1
ATOM 616 C C . SER A 1 73 ? 1.005 13.083 -8.063 1.00 95.19 73 SER A C 1
ATOM 618 O O . SER A 1 73 ? 1.089 14.251 -7.689 1.00 95.19 73 SER A O 1
ATOM 620 N N . ARG A 1 74 ? -0.113 12.604 -8.629 1.00 94.94 74 ARG A N 1
ATOM 621 C CA . ARG A 1 74 ? -1.345 13.401 -8.786 1.00 94.94 74 ARG A CA 1
ATOM 622 C C . ARG A 1 74 ? -2.077 13.645 -7.471 1.00 94.94 74 ARG A C 1
ATOM 624 O O . ARG A 1 74 ? 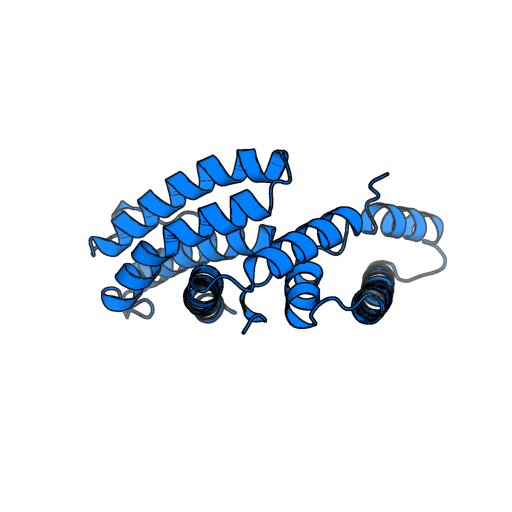-2.676 14.704 -7.309 1.00 94.94 74 ARG A O 1
ATOM 631 N N . MET A 1 75 ? -2.041 12.682 -6.552 1.00 92.88 75 MET A N 1
ATOM 632 C CA . MET A 1 75 ? -2.686 12.795 -5.242 1.00 92.88 75 MET A CA 1
ATOM 633 C C . MET A 1 75 ? -1.861 13.630 -4.256 1.00 92.88 75 MET A C 1
ATOM 635 O O . MET A 1 75 ? -2.441 14.298 -3.405 1.00 92.88 75 MET A O 1
ATOM 639 N N . ARG A 1 76 ? -0.529 13.656 -4.396 1.00 91.50 76 ARG A N 1
ATOM 640 C CA . ARG A 1 76 ? 0.385 14.369 -3.492 1.00 91.50 76 ARG A CA 1
ATOM 641 C C . ARG A 1 76 ? 0.035 15.830 -3.168 1.00 91.50 76 ARG A C 1
ATOM 643 O O . ARG A 1 76 ? 0.148 16.186 -2.001 1.00 91.50 76 ARG A O 1
ATOM 650 N N . PRO A 1 77 ? -0.383 16.694 -4.114 1.00 92.25 77 PRO A N 1
ATOM 651 C CA . PRO A 1 77 ? -0.732 18.079 -3.788 1.00 92.25 77 PRO A CA 1
ATOM 652 C C . PRO A 1 77 ? -2.028 18.230 -2.970 1.00 92.25 77 PRO A C 1
ATOM 654 O O . PRO A 1 77 ? -2.364 19.350 -2.585 1.00 92.25 77 PRO A O 1
ATOM 657 N N . LEU A 1 78 ? -2.787 17.154 -2.730 1.00 91.69 78 LEU A N 1
ATOM 658 C CA . LEU A 1 78 ? -4.042 17.208 -1.982 1.00 91.69 78 LEU A CA 1
ATOM 659 C C . LEU A 1 78 ? -3.774 17.145 -0.462 1.00 91.69 78 LEU A C 1
ATOM 661 O O . LEU A 1 78 ? -3.134 16.199 -0.005 1.00 91.69 78 LEU A O 1
ATOM 665 N N . PRO A 1 79 ? -4.321 18.065 0.359 1.00 87.50 79 PRO A N 1
ATOM 666 C CA . PRO A 1 79 ? -4.108 18.061 1.820 1.00 87.50 79 PRO A CA 1
ATOM 667 C C . PRO A 1 79 ? -4.563 16.769 2.517 1.00 87.50 79 PRO A C 1
ATOM 669 O O . PRO A 1 79 ? -4.016 16.317 3.525 1.00 87.50 79 PRO A O 1
ATOM 672 N N . GLU A 1 80 ? -5.602 16.162 1.963 1.00 86.88 80 GLU A N 1
ATOM 673 C CA . GLU A 1 80 ? -6.166 14.900 2.421 1.00 86.88 80 GLU A CA 1
ATOM 674 C C . GLU A 1 80 ? -5.249 13.701 2.148 1.00 86.88 80 GLU A C 1
ATOM 676 O O . GLU A 1 80 ? -5.253 12.761 2.942 1.00 86.88 80 GLU A O 1
ATOM 681 N N . PHE A 1 81 ? -4.382 13.773 1.130 1.00 90.56 81 PHE A N 1
ATOM 682 C CA . PHE A 1 81 ? -3.360 12.757 0.879 1.00 90.56 81 PHE A CA 1
ATOM 683 C C . PHE A 1 81 ? -2.246 12.790 1.930 1.00 90.56 81 PHE A C 1
ATOM 685 O O . PHE A 1 81 ? -1.899 11.744 2.469 1.00 90.56 81 PHE A O 1
ATOM 692 N N . GLU A 1 82 ? -1.719 13.968 2.272 1.00 89.56 82 GLU A N 1
ATOM 693 C CA . GLU A 1 82 ? -0.679 14.104 3.308 1.00 89.56 82 GLU A CA 1
ATOM 694 C C . GLU A 1 82 ? -1.159 13.516 4.640 1.00 89.56 82 GLU A C 1
ATOM 696 O O . GLU A 1 82 ? -0.502 12.682 5.263 1.00 89.56 82 GLU A O 1
ATOM 701 N N . SER A 1 83 ? -2.380 13.874 5.032 1.00 88.38 83 SER A N 1
ATOM 702 C CA . SER A 1 83 ? -2.964 13.362 6.268 1.00 88.38 83 SER A CA 1
ATOM 703 C C . SER A 1 83 ? -3.179 11.842 6.236 1.00 88.38 83 SER A C 1
ATOM 705 O O . SER A 1 83 ? -2.998 11.159 7.243 1.00 88.38 83 SER A O 1
ATOM 707 N N . MET A 1 84 ? -3.562 11.307 5.074 1.00 91.19 84 MET A N 1
ATOM 708 C CA . MET A 1 84 ? -3.706 9.873 4.846 1.00 91.19 84 MET A CA 1
ATOM 709 C C . MET A 1 84 ? -2.354 9.149 4.983 1.00 91.19 84 MET A C 1
ATOM 711 O O . MET A 1 84 ? -2.270 8.129 5.669 1.00 91.19 84 MET A O 1
ATOM 715 N N . VAL A 1 85 ? -1.286 9.692 4.388 1.00 92.69 85 VAL A N 1
ATOM 716 C CA . VAL A 1 85 ? 0.082 9.155 4.494 1.00 92.69 85 VAL A CA 1
ATOM 717 C C . VAL A 1 85 ? 0.529 9.084 5.952 1.00 92.69 85 VAL A C 1
ATOM 719 O O . VAL A 1 85 ? 1.043 8.050 6.376 1.00 92.69 85 VAL A O 1
ATOM 722 N N . VAL A 1 86 ? 0.294 10.134 6.745 1.00 91.38 86 VAL A N 1
ATOM 723 C CA . VAL A 1 86 ? 0.660 10.158 8.172 1.00 91.38 86 VAL A CA 1
ATOM 724 C C . VAL A 1 86 ? -0.027 9.032 8.951 1.00 91.38 86 VAL A C 1
ATOM 726 O O . VAL A 1 86 ? 0.644 8.295 9.682 1.00 91.38 86 VAL A O 1
ATOM 729 N N . ALA A 1 87 ? -1.340 8.858 8.766 1.00 90.69 87 ALA A N 1
ATOM 730 C CA . ALA A 1 87 ? -2.108 7.812 9.441 1.00 90.69 87 ALA A CA 1
ATOM 731 C C . ALA A 1 87 ? -1.592 6.408 9.079 1.00 90.69 87 ALA A C 1
ATOM 733 O O . ALA A 1 87 ? -1.300 5.598 9.962 1.00 90.69 87 ALA A O 1
ATOM 734 N N . PHE A 1 88 ? -1.379 6.122 7.791 1.00 89.88 88 PHE A N 1
ATOM 735 C CA . PHE A 1 88 ? -0.917 4.797 7.361 1.00 89.88 88 PHE A CA 1
ATOM 736 C C . PHE A 1 88 ? 0.556 4.530 7.646 1.00 89.88 88 PHE A C 1
ATOM 738 O O . PHE A 1 88 ? 0.929 3.391 7.921 1.00 89.88 88 PHE A O 1
ATOM 745 N N . LYS A 1 89 ? 1.399 5.562 7.696 1.00 92.62 89 LYS A N 1
ATOM 746 C CA . LYS A 1 89 ? 2.781 5.422 8.164 1.00 92.62 89 LYS A CA 1
ATOM 747 C C . LYS A 1 89 ? 2.830 4.959 9.619 1.00 92.62 89 LYS A C 1
ATOM 749 O O . LYS A 1 89 ? 3.691 4.153 9.973 1.00 92.62 89 LYS A O 1
ATOM 754 N N . ARG A 1 90 ? 1.892 5.409 10.462 1.00 92.69 90 ARG A N 1
ATOM 755 C CA . ARG A 1 90 ? 1.746 4.906 11.838 1.00 92.69 90 ARG A CA 1
ATOM 756 C C . ARG A 1 90 ? 1.366 3.425 11.855 1.00 92.69 90 ARG A C 1
ATOM 758 O O . ARG A 1 90 ? 2.000 2.673 12.592 1.00 92.69 90 ARG A O 1
ATOM 765 N N . VAL A 1 91 ? 0.409 3.009 11.021 1.00 94.56 91 VAL A N 1
ATOM 766 C CA . VAL A 1 91 ? 0.036 1.591 10.850 1.00 94.56 91 VAL A CA 1
ATOM 767 C C . VAL A 1 91 ? 1.264 0.760 10.465 1.00 94.56 91 VAL A C 1
ATOM 769 O O . VAL A 1 91 ? 1.640 -0.144 11.210 1.00 94.56 91 VAL A O 1
ATOM 772 N N . ALA A 1 92 ? 1.949 1.130 9.377 1.00 93.62 92 ALA A N 1
ATOM 773 C CA . ALA A 1 92 ? 3.130 0.432 8.868 1.00 93.62 92 ALA A CA 1
ATOM 774 C C . ALA A 1 92 ? 4.252 0.327 9.914 1.00 93.62 92 ALA A C 1
ATOM 776 O O . ALA A 1 92 ? 4.890 -0.713 10.054 1.00 93.62 92 ALA A O 1
ATOM 777 N N . ASN A 1 93 ? 4.487 1.391 10.687 1.00 93.25 93 ASN A N 1
ATOM 778 C CA . ASN A 1 93 ? 5.498 1.393 11.743 1.00 93.25 93 ASN A CA 1
ATOM 779 C C . ASN A 1 93 ? 5.169 0.433 12.893 1.00 93.25 93 ASN A C 1
ATOM 781 O O . ASN A 1 93 ? 6.090 -0.164 13.443 1.00 93.25 93 ASN A O 1
ATOM 785 N N . ILE A 1 94 ? 3.894 0.308 13.268 1.00 92.81 94 ILE A N 1
ATOM 786 C CA . ILE A 1 94 ? 3.459 -0.554 14.375 1.00 92.81 94 ILE A CA 1
ATOM 787 C C . ILE A 1 94 ? 3.555 -2.028 14.000 1.00 92.81 94 ILE A C 1
ATOM 789 O O . ILE A 1 94 ? 3.968 -2.835 14.828 1.00 92.81 94 ILE A O 1
ATOM 793 N N . VAL A 1 95 ? 3.210 -2.372 12.759 1.00 93.81 95 VAL A N 1
ATOM 794 C CA . VAL A 1 95 ? 3.267 -3.763 12.292 1.00 93.81 95 VAL A CA 1
ATOM 795 C C . VAL A 1 95 ? 4.671 -4.182 11.841 1.00 93.81 95 VAL A C 1
ATOM 797 O O . VAL A 1 95 ? 4.951 -5.375 11.704 1.00 93.81 95 VAL A O 1
ATOM 800 N N . ARG A 1 96 ? 5.591 -3.227 11.629 1.00 91.69 96 ARG A N 1
ATOM 801 C CA . ARG A 1 96 ? 6.952 -3.505 11.149 1.00 91.69 96 ARG A CA 1
ATOM 802 C C . ARG A 1 96 ? 7.679 -4.492 12.064 1.00 91.69 96 ARG A C 1
ATOM 804 O O . ARG A 1 96 ? 7.916 -4.216 13.236 1.00 91.69 96 ARG A O 1
ATOM 811 N N . GLY A 1 97 ? 8.131 -5.601 11.480 1.00 85.81 97 GLY A N 1
ATOM 812 C CA . GLY A 1 97 ? 8.927 -6.610 12.186 1.00 85.81 97 GLY A CA 1
ATOM 813 C C . GLY A 1 97 ? 8.145 -7.386 13.246 1.00 85.81 97 GLY A C 1
ATOM 814 O O . GLY A 1 97 ? 8.755 -8.009 14.112 1.00 85.81 97 GLY A O 1
ATOM 815 N N . THR A 1 98 ? 6.813 -7.337 13.191 1.00 86.19 98 THR A N 1
ATOM 816 C CA . THR A 1 98 ? 5.939 -8.166 14.017 1.00 86.19 98 THR A CA 1
ATOM 817 C C . THR A 1 98 ? 5.296 -9.236 13.150 1.00 86.19 98 THR A C 1
ATOM 819 O O . THR A 1 98 ? 4.821 -8.941 12.057 1.00 86.19 98 THR A O 1
ATOM 822 N N . ASP A 1 99 ? 5.271 -10.470 13.648 1.00 84.94 99 ASP A N 1
ATOM 823 C CA . ASP A 1 99 ? 4.427 -11.509 13.072 1.00 84.94 99 ASP A CA 1
ATOM 824 C C . ASP A 1 99 ? 3.007 -11.303 13.597 1.00 84.94 99 ASP A C 1
ATOM 826 O O . ASP A 1 99 ? 2.777 -11.270 14.813 1.00 84.94 99 ASP A O 1
ATOM 830 N N . TYR A 1 100 ? 2.054 -11.167 12.683 1.00 86.56 100 TYR A N 1
ATOM 831 C CA . TYR A 1 100 ? 0.638 -11.077 13.002 1.00 86.56 100 TYR A CA 1
ATOM 832 C C . TYR A 1 100 ? -0.138 -12.161 12.246 1.00 86.56 100 TYR A C 1
ATOM 834 O O . TYR A 1 100 ? 0.168 -12.448 11.085 1.00 86.56 100 TYR A O 1
ATOM 842 N N . PRO A 1 101 ? -1.128 -12.795 12.896 1.00 80.50 101 PRO A N 1
ATOM 843 C CA . PRO A 1 101 ? -2.108 -13.604 12.192 1.00 80.50 101 PRO A CA 1
ATOM 844 C C . PRO A 1 101 ? -2.808 -12.781 11.106 1.00 80.50 101 PRO A C 1
ATOM 846 O O . PRO A 1 101 ? -3.030 -11.582 11.258 1.00 80.50 101 PRO A O 1
ATOM 849 N N . GLN A 1 102 ? -3.167 -13.441 10.013 1.00 77.69 102 GLN A N 1
ATOM 850 C CA . GLN A 1 102 ? -4.183 -12.919 9.103 1.00 77.69 102 GLN A CA 1
ATOM 851 C C . GLN A 1 102 ? -5.556 -13.213 9.725 1.00 77.69 102 GLN A C 1
ATOM 853 O O . GLN A 1 102 ? -5.672 -14.172 10.489 1.00 77.69 102 GLN A O 1
ATOM 858 N N . GLU A 1 103 ? -6.573 -12.423 9.385 1.00 88.31 103 GLU A N 1
ATOM 859 C CA . GLU A 1 103 ? -7.952 -12.536 9.876 1.00 88.31 103 GLU A CA 1
ATOM 860 C C . GLU A 1 103 ? -8.114 -12.150 11.359 1.00 88.31 103 GLU A C 1
ATOM 862 O O . GLU A 1 103 ? -8.064 -13.010 12.243 1.00 88.31 103 GLU A O 1
ATOM 867 N N . PRO A 1 104 ? -8.333 -10.855 11.675 1.00 92.94 104 PRO A N 1
ATOM 868 C CA . PRO A 1 104 ? -8.699 -10.461 13.030 1.00 92.94 104 PRO A CA 1
ATOM 869 C C . PRO A 1 104 ? -10.045 -11.092 13.414 1.00 92.94 104 PRO A C 1
ATOM 871 O O . PRO A 1 104 ? -10.980 -11.135 12.616 1.00 92.94 104 PRO A O 1
ATOM 874 N N . ASP A 1 105 ? -10.144 -11.551 14.658 1.00 94.75 105 ASP A N 1
ATOM 875 C CA . ASP A 1 105 ? -11.332 -12.137 15.270 1.00 94.75 105 ASP A CA 1
ATOM 876 C C . ASP A 1 105 ? -12.214 -11.026 15.874 1.00 94.75 105 ASP A C 1
ATOM 878 O O . ASP A 1 105 ? -11.846 -10.434 16.901 1.00 94.75 105 ASP A O 1
ATOM 882 N N . PRO A 1 106 ? -13.403 -10.744 15.300 1.00 94.69 106 PRO A N 1
ATOM 883 C CA . PRO A 1 106 ? -14.277 -9.691 15.807 1.00 94.69 106 PRO A CA 1
ATOM 884 C C . PRO A 1 106 ? -14.822 -9.960 17.212 1.00 94.69 106 PRO A C 1
ATOM 886 O O . PRO A 1 106 ? -15.255 -9.030 17.893 1.00 94.69 106 PRO A O 1
ATOM 889 N N . SER A 1 107 ? -14.791 -11.215 17.679 1.00 95.50 107 SER A N 1
ATOM 890 C CA . SER A 1 107 ? -15.224 -11.567 19.036 1.00 95.50 107 SER A CA 1
ATOM 891 C C . SER A 1 107 ? -14.265 -11.070 20.122 1.00 95.50 107 SER A C 1
ATOM 893 O O . SER A 1 107 ? -14.652 -10.991 21.289 1.00 95.50 107 SER A O 1
ATOM 895 N N . LEU A 1 108 ? -13.036 -10.702 19.744 1.00 95.38 108 LEU A N 1
ATOM 896 C CA . LEU A 1 108 ? -12.017 -10.157 20.640 1.00 95.38 108 LEU A CA 1
ATOM 897 C C . LEU A 1 108 ? -11.991 -8.620 20.667 1.00 95.38 108 LEU A C 1
ATOM 899 O O . LEU A 1 108 ? -11.197 -8.058 21.417 1.00 95.38 108 LEU A O 1
ATOM 903 N N . PHE A 1 109 ? -12.826 -7.930 19.881 1.00 96.25 109 PHE A N 1
ATOM 904 C CA . PHE A 1 109 ? -12.906 -6.467 19.909 1.00 96.25 109 PHE A CA 1
ATOM 905 C C . PHE A 1 109 ? -13.619 -5.967 21.166 1.00 96.25 109 PHE A C 1
ATOM 907 O O . PHE A 1 109 ? -14.791 -6.297 21.408 1.00 96.25 109 PHE A O 1
ATOM 914 N N . ILE A 1 110 ? -12.909 -5.142 21.937 1.00 95.88 110 ILE A N 1
ATOM 915 C CA . ILE A 1 110 ? -13.398 -4.555 23.186 1.00 95.88 110 ILE A CA 1
ATOM 916 C C . ILE A 1 110 ? -13.928 -3.154 22.923 1.00 95.88 110 ILE A C 1
ATOM 918 O O . ILE A 1 110 ? -15.073 -2.867 23.268 1.00 95.88 110 ILE A O 1
ATOM 922 N N . GLU A 1 111 ? -13.113 -2.309 22.295 1.00 96.12 111 GLU A N 1
ATOM 923 C CA . GLU A 1 111 ? -13.485 -0.924 22.031 1.00 96.12 111 GLU A CA 1
ATOM 924 C C . GLU A 1 111 ? -14.328 -0.825 20.758 1.00 96.12 111 GLU A C 1
ATOM 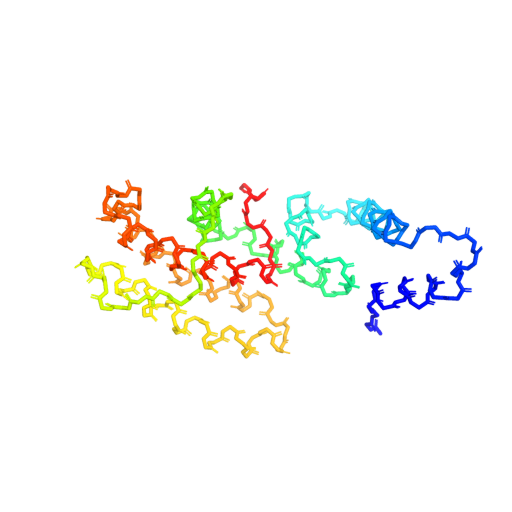926 O O . GLU A 1 111 ? -14.123 -1.566 19.790 1.00 96.12 111 GLU A O 1
ATOM 931 N N . GLU A 1 112 ? -15.256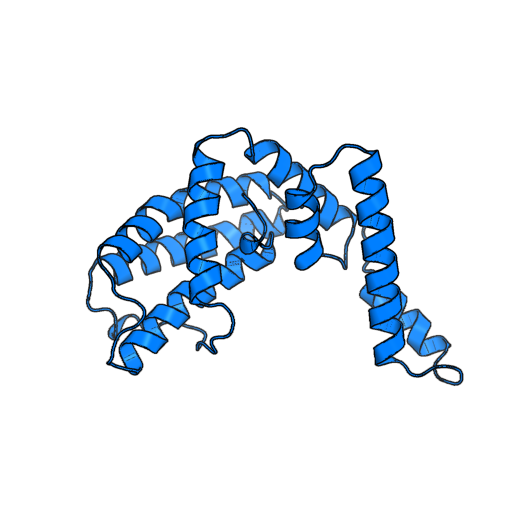 0.131 20.730 1.00 96.69 112 GLU A N 1
ATOM 932 C CA . GLU A 1 112 ? -16.102 0.373 19.555 1.00 96.69 112 GLU A CA 1
ATOM 933 C C . GLU A 1 112 ? -15.256 0.745 18.329 1.00 96.69 112 GLU A C 1
ATOM 935 O O . GLU A 1 112 ? -15.522 0.289 17.223 1.00 96.69 112 GLU A O 1
ATOM 940 N N . GLN A 1 113 ? -14.153 1.471 18.531 1.00 97.94 113 GLN A N 1
ATOM 941 C CA . GLN A 1 113 ? -13.267 1.896 17.446 1.00 97.94 113 GLN A CA 1
ATOM 942 C C . GLN A 1 113 ? -12.537 0.723 16.771 1.00 97.94 113 GLN A C 1
ATOM 944 O O . GLN A 1 113 ? -12.147 0.835 15.610 1.00 97.94 113 GLN A O 1
ATOM 949 N N . GLU A 1 114 ? -12.363 -0.416 17.454 1.00 97.75 114 GLU A N 1
ATOM 950 C CA . GLU A 1 114 ? -11.848 -1.641 16.821 1.00 97.75 114 GLU A CA 1
ATOM 951 C C . GLU A 1 114 ? -12.863 -2.187 15.806 1.00 97.75 114 GLU A C 1
ATOM 953 O O . GLU A 1 114 ? -12.491 -2.585 14.700 1.00 97.75 114 GLU A O 1
ATOM 958 N N . ARG A 1 115 ? -14.152 -2.149 16.166 1.00 97.62 115 ARG A N 1
ATOM 959 C CA . ARG A 1 115 ? -15.267 -2.611 15.329 1.00 97.62 115 ARG A CA 1
ATOM 960 C C . ARG A 1 115 ? -15.485 -1.674 14.150 1.00 97.62 115 ARG A C 1
ATOM 962 O O . ARG A 1 115 ? -15.506 -2.139 13.015 1.00 97.62 115 ARG A O 1
ATOM 969 N N . GLU A 1 116 ? -15.547 -0.368 14.403 1.00 97.62 116 GLU A N 1
ATOM 970 C CA . GLU A 1 116 ? -15.706 0.657 13.365 1.00 97.62 116 GLU A CA 1
ATOM 971 C C . GLU A 1 116 ? -14.574 0.597 12.327 1.00 97.62 116 GLU A C 1
ATOM 973 O O . GLU A 1 116 ? -14.829 0.655 11.118 1.00 97.62 116 GLU A O 1
ATOM 978 N N . LEU A 1 117 ? -13.318 0.441 12.773 1.00 97.81 117 LEU A N 1
ATOM 979 C CA . LEU A 1 117 ? -12.179 0.289 11.868 1.00 97.81 117 LEU A CA 1
ATOM 980 C C . LEU A 1 117 ? -12.281 -1.001 11.051 1.00 97.81 117 LEU A C 1
ATOM 982 O O . LEU A 1 117 ? -12.042 -0.968 9.842 1.00 97.81 117 LEU A O 1
ATOM 986 N N . TYR A 1 118 ? -12.647 -2.119 11.681 1.00 97.62 118 TYR A N 1
ATOM 987 C CA . TYR A 1 118 ? -12.817 -3.390 10.983 1.00 97.62 118 TYR A CA 1
ATOM 988 C C . TYR A 1 118 ? -13.927 -3.325 9.927 1.00 97.62 118 TYR A C 1
ATOM 990 O O . TYR A 1 118 ? -13.692 -3.706 8.782 1.00 97.62 118 TYR A O 1
ATOM 998 N N . GLU A 1 119 ? -15.102 -2.791 10.261 1.00 97.06 119 GLU A N 1
ATOM 999 C CA . GLU A 1 119 ? -16.221 -2.639 9.322 1.00 97.06 119 GLU A CA 1
ATOM 1000 C C . GLU A 1 119 ? -15.862 -1.714 8.153 1.00 97.06 119 GLU A C 1
ATOM 1002 O O . GLU A 1 119 ? -16.084 -2.058 6.987 1.00 97.06 119 GLU A O 1
ATOM 1007 N N . THR A 1 120 ? -15.228 -0.574 8.450 1.00 97.00 120 THR A N 1
ATOM 1008 C CA . THR A 1 120 ? -14.735 0.358 7.426 1.00 97.00 120 THR A CA 1
ATOM 1009 C C . THR A 1 120 ? -13.731 -0.330 6.502 1.00 97.00 120 THR A C 1
ATOM 1011 O O . THR A 1 120 ? -13.804 -0.190 5.279 1.00 97.00 120 THR A O 1
ATOM 1014 N N . PHE A 1 121 ? -12.807 -1.106 7.072 1.00 96.69 121 PHE A N 1
ATOM 1015 C CA . PHE A 1 121 ? -11.815 -1.852 6.311 1.00 96.69 121 PHE A CA 1
ATOM 1016 C C . PHE A 1 121 ? -12.450 -2.926 5.421 1.00 96.69 121 PHE A C 1
ATOM 1018 O O . PHE A 1 121 ? -12.062 -3.024 4.259 1.00 96.69 121 PHE A O 1
ATOM 1025 N N . GLN A 1 122 ? -13.443 -3.682 5.903 1.00 95.75 122 GLN A N 1
ATOM 1026 C CA . GLN A 1 122 ? -14.137 -4.675 5.072 1.00 95.75 122 GLN A CA 1
ATOM 1027 C C . GLN A 1 122 ? -14.818 -4.017 3.864 1.00 95.75 122 GLN A C 1
ATOM 1029 O O . GLN A 1 122 ? -14.623 -4.466 2.734 1.00 95.75 122 GLN A O 1
ATOM 1034 N N . GLY A 1 123 ? -15.524 -2.897 4.066 1.00 95.56 123 GLY A N 1
ATOM 1035 C CA . GLY A 1 123 ? -16.138 -2.151 2.961 1.00 95.56 123 GLY A CA 1
ATOM 1036 C C . GLY A 1 123 ? -15.112 -1.642 1.941 1.00 95.56 123 GLY A C 1
ATOM 1037 O O . GLY A 1 123 ? -15.319 -1.740 0.729 1.00 95.56 123 GLY A O 1
ATOM 1038 N N . VAL A 1 124 ? -13.960 -1.158 2.416 1.00 96.25 124 VAL A N 1
ATOM 1039 C CA . VAL A 1 124 ? -12.850 -0.750 1.543 1.00 96.25 124 VAL A CA 1
ATOM 1040 C C . VAL A 1 124 ? -12.238 -1.937 0.803 1.00 96.25 124 VAL A C 1
ATOM 1042 O O . VAL A 1 124 ? -11.969 -1.825 -0.390 1.00 96.25 124 VAL A O 1
ATOM 1045 N N . LYS A 1 125 ? -12.046 -3.082 1.460 1.00 95.00 125 LYS A N 1
ATOM 1046 C CA . LYS A 1 125 ? -11.482 -4.299 0.859 1.00 95.00 125 LYS A CA 1
ATOM 1047 C C . LYS A 1 125 ? -12.350 -4.813 -0.295 1.00 95.00 125 LYS A C 1
ATOM 1049 O O . LYS A 1 125 ? -11.811 -5.208 -1.329 1.00 95.00 125 LYS A O 1
ATOM 1054 N N . GLU A 1 126 ? -13.674 -4.746 -0.160 1.00 94.62 126 GLU A N 1
ATOM 1055 C CA . GLU A 1 126 ? -14.618 -5.110 -1.225 1.00 94.62 126 GLU A CA 1
ATOM 1056 C C . GLU A 1 126 ? -14.542 -4.171 -2.441 1.00 94.62 126 GLU A C 1
ATOM 1058 O O . GLU A 1 126 ? -14.519 -4.628 -3.587 1.00 94.62 126 GLU A O 1
ATOM 1063 N N . GLU A 1 127 ? -14.497 -2.853 -2.220 1.00 96.25 127 GLU A N 1
ATOM 1064 C CA . GLU A 1 127 ? -14.416 -1.871 -3.311 1.00 96.25 127 GLU A CA 1
ATOM 1065 C C . GLU A 1 127 ? -13.028 -1.864 -3.974 1.00 96.25 127 GLU A C 1
ATOM 1067 O O . GLU A 1 127 ? -12.930 -1.724 -5.198 1.00 96.25 127 GLU A O 1
ATOM 1072 N N . PHE A 1 128 ? -11.971 -2.103 -3.191 1.00 97.00 128 PHE A N 1
ATOM 1073 C CA . PHE A 1 128 ? -10.583 -2.162 -3.646 1.00 97.00 128 PHE A CA 1
ATOM 1074 C C . PHE A 1 128 ? -10.405 -3.148 -4.794 1.00 97.00 128 PHE A C 1
ATOM 1076 O O . PHE A 1 128 ? -9.786 -2.798 -5.794 1.00 97.00 128 PHE A O 1
ATOM 1083 N N . GLN A 1 129 ? -10.960 -4.358 -4.682 1.00 94.44 129 GLN A N 1
ATOM 1084 C CA . GLN A 1 129 ? -10.737 -5.410 -5.674 1.00 94.44 129 GLN A CA 1
ATOM 1085 C C . GLN A 1 129 ? -11.199 -4.979 -7.074 1.00 94.44 129 GLN A C 1
ATOM 1087 O O . GLN A 1 129 ? -10.471 -5.156 -8.049 1.00 94.44 129 GLN A O 1
ATOM 1092 N N . ARG A 1 130 ? -12.364 -4.323 -7.164 1.00 96.38 130 ARG A N 1
ATOM 1093 C CA . ARG A 1 130 ? -12.898 -3.812 -8.436 1.00 96.38 130 ARG A CA 1
ATOM 1094 C C . ARG A 1 130 ? -12.014 -2.723 -9.037 1.00 96.38 130 ARG A C 1
ATOM 1096 O O . ARG A 1 130 ? -11.765 -2.732 -10.239 1.00 96.38 130 ARG A O 1
ATOM 1103 N N . LEU A 1 131 ? -11.551 -1.782 -8.214 1.00 97.44 131 LEU A N 1
ATOM 1104 C CA . LEU A 1 131 ? -10.690 -0.691 -8.676 1.00 97.44 131 LEU A CA 1
ATOM 1105 C C . LEU A 1 131 ? -9.296 -1.197 -9.061 1.00 97.44 131 LEU A C 1
ATOM 1107 O O . LEU A 1 131 ? -8.713 -0.710 -10.025 1.00 97.44 131 LEU A O 1
ATOM 1111 N N . PHE A 1 132 ? -8.782 -2.195 -8.343 1.00 96.00 132 PHE A N 1
ATOM 1112 C CA . PHE A 1 132 ? -7.485 -2.807 -8.609 1.00 96.00 132 PHE A CA 1
ATOM 1113 C C . PHE A 1 132 ? -7.482 -3.573 -9.933 1.00 96.00 132 PHE A C 1
ATOM 1115 O O . PHE A 1 132 ? -6.561 -3.408 -10.726 1.00 96.00 132 PHE A O 1
ATOM 1122 N N . GLU A 1 133 ? -8.540 -4.334 -10.219 1.00 94.50 133 GLU A N 1
ATOM 1123 C CA . GLU A 1 133 ? -8.728 -5.003 -11.514 1.00 94.50 133 GLU A CA 1
ATOM 1124 C C . GLU A 1 133 ? -8.903 -4.011 -12.672 1.00 94.50 133 GLU A C 1
ATOM 1126 O O . GLU A 1 133 ? -8.446 -4.270 -13.784 1.00 94.50 133 GLU A O 1
ATOM 1131 N N . ALA A 1 134 ? -9.528 -2.860 -12.413 1.00 96.12 134 ALA A N 1
ATOM 1132 C CA . ALA A 1 134 ? -9.645 -1.767 -13.376 1.00 96.12 134 ALA A CA 1
ATOM 1133 C C . ALA A 1 134 ? -8.365 -0.917 -13.504 1.00 96.12 134 ALA A C 1
ATOM 1135 O O . ALA A 1 134 ? -8.323 -0.011 -14.338 1.00 96.12 134 ALA A O 1
ATOM 1136 N N . GLU A 1 135 ? -7.342 -1.188 -12.686 1.00 95.81 135 GLU A N 1
ATOM 1137 C CA . GLU A 1 135 ? -6.114 -0.395 -12.564 1.00 95.81 135 GLU A CA 1
ATOM 1138 C C . GLU A 1 135 ? -6.369 1.098 -12.256 1.00 95.81 135 GLU A C 1
ATOM 1140 O O . GLU A 1 135 ? -5.574 1.974 -12.608 1.00 95.81 135 GLU A O 1
ATOM 1145 N N . ASP A 1 136 ? -7.480 1.409 -11.577 1.00 97.44 136 ASP A N 1
ATOM 1146 C CA . ASP A 1 136 ? -7.835 2.766 -11.151 1.00 97.44 136 ASP A CA 1
ATOM 1147 C C . ASP A 1 136 ? -7.145 3.116 -9.826 1.00 97.44 136 ASP A C 1
ATOM 1149 O O . ASP A 1 136 ? -7.754 3.174 -8.754 1.00 97.44 136 ASP A O 1
ATOM 1153 N N . TYR A 1 137 ? -5.833 3.343 -9.892 1.00 97.06 137 TYR A N 1
ATOM 1154 C CA . TYR A 1 137 ? -5.028 3.641 -8.706 1.00 97.06 137 TYR A CA 1
ATOM 1155 C C . TYR A 1 137 ? -5.418 4.953 -8.024 1.00 97.06 137 TYR A C 1
ATOM 1157 O O . TYR A 1 137 ? -5.339 5.045 -6.802 1.00 97.06 137 TYR A O 1
ATOM 1165 N N . GLU A 1 138 ? -5.872 5.966 -8.766 1.00 95.06 138 GLU A N 1
ATOM 1166 C CA . GLU A 1 138 ? -6.366 7.190 -8.130 1.00 95.06 138 GLU A CA 1
ATOM 1167 C C . GLU A 1 138 ? -7.669 6.939 -7.364 1.00 95.06 138 GLU A C 1
ATOM 1169 O O . GLU A 1 138 ? -7.840 7.450 -6.256 1.00 95.06 138 GLU A O 1
ATOM 1174 N N . GLY A 1 139 ? -8.582 6.146 -7.936 1.00 95.88 139 GLY A N 1
ATOM 1175 C CA . GLY A 1 139 ? -9.782 5.676 -7.252 1.00 95.88 139 GLY A CA 1
ATOM 1176 C C . GLY A 1 139 ? -9.440 4.936 -5.961 1.00 95.88 139 GLY A C 1
ATOM 1177 O O . GLY A 1 139 ? -10.033 5.223 -4.922 1.00 95.88 139 GLY A O 1
ATOM 1178 N N . ILE A 1 140 ? -8.430 4.062 -5.991 1.00 96.50 140 ILE A N 1
ATOM 1179 C CA . ILE A 1 140 ? -7.953 3.336 -4.804 1.00 96.50 140 ILE A CA 1
ATOM 1180 C C . ILE A 1 140 ? -7.398 4.293 -3.745 1.00 96.50 140 ILE A C 1
ATOM 1182 O O . ILE A 1 140 ? -7.754 4.184 -2.576 1.00 96.50 140 ILE A O 1
ATOM 1186 N N . LEU A 1 141 ? -6.567 5.266 -4.128 1.00 94.81 141 LEU A N 1
ATOM 1187 C CA . LEU A 1 141 ? -6.016 6.243 -3.180 1.00 94.81 141 LEU A CA 1
ATOM 1188 C C . LEU A 1 141 ? -7.119 7.115 -2.552 1.00 94.81 141 LEU A C 1
ATOM 1190 O O . LEU A 1 141 ? -7.076 7.421 -1.357 1.00 94.81 141 LEU A O 1
ATOM 1194 N N . ARG A 1 142 ? -8.154 7.471 -3.323 1.00 93.56 142 ARG A N 1
ATOM 1195 C CA . ARG A 1 142 ? -9.352 8.153 -2.804 1.00 93.56 142 ARG A CA 1
ATOM 1196 C C . ARG A 1 142 ? -10.169 7.259 -1.869 1.00 93.56 142 ARG A C 1
ATOM 1198 O O . ARG A 1 142 ? -10.648 7.738 -0.845 1.00 93.56 142 ARG A O 1
ATOM 1205 N N . LEU A 1 143 ? -10.310 5.976 -2.192 1.00 94.44 143 LEU A N 1
ATOM 1206 C CA . LEU A 1 143 ? -10.979 4.989 -1.345 1.00 94.44 143 LEU A CA 1
ATOM 1207 C C . LEU A 1 143 ? -10.260 4.842 0.002 1.00 94.44 143 LEU A C 1
ATOM 1209 O O . LEU A 1 143 ? -10.886 4.932 1.053 1.00 94.44 143 LEU A O 1
ATOM 1213 N N . PHE A 1 144 ? -8.939 4.707 -0.027 1.00 93.69 144 PHE A N 1
ATOM 1214 C CA . PHE A 1 144 ? -8.081 4.644 1.151 1.00 93.69 144 PHE A CA 1
ATOM 1215 C C . PHE A 1 144 ? -8.180 5.881 2.045 1.00 93.69 144 PHE A C 1
ATOM 1217 O O . PHE A 1 144 ? -8.211 5.756 3.270 1.00 93.69 144 PHE A O 1
ATOM 1224 N N . SER A 1 145 ? -8.326 7.066 1.451 1.00 91.00 145 SER A N 1
ATOM 1225 C CA . SER A 1 145 ? -8.520 8.311 2.206 1.00 91.00 145 SER A CA 1
ATOM 1226 C C . SER A 1 145 ? -9.771 8.263 3.098 1.00 91.00 145 SER A C 1
ATOM 1228 O O . SER A 1 145 ? -9.796 8.902 4.149 1.00 91.00 145 SER A O 1
ATOM 1230 N N . ARG A 1 146 ? -10.792 7.463 2.740 1.00 90.56 146 ARG A N 1
ATOM 1231 C CA . ARG A 1 146 ? -12.018 7.287 3.541 1.00 90.56 146 ARG A CA 1
ATOM 1232 C C . ARG A 1 146 ? -11.791 6.516 4.841 1.00 90.56 146 ARG A C 1
ATOM 1234 O O . ARG A 1 146 ? -12.585 6.668 5.760 1.00 90.56 146 ARG A O 1
ATOM 1241 N N . MET A 1 147 ? -10.731 5.711 4.938 1.00 93.62 147 MET A N 1
ATOM 1242 C CA . MET A 1 147 ? -10.425 4.965 6.165 1.00 93.62 147 MET A CA 1
ATOM 1243 C C . MET A 1 147 ? -9.779 5.829 7.243 1.00 93.62 147 MET A C 1
ATOM 1245 O O . MET A 1 147 ? -9.816 5.460 8.414 1.00 93.62 147 MET A O 1
ATOM 1249 N N . ARG A 1 148 ? -9.172 6.961 6.864 1.00 91.94 148 ARG A N 1
ATOM 1250 C CA . ARG A 1 148 ? -8.401 7.802 7.783 1.00 91.94 148 ARG A CA 1
ATOM 1251 C C . ARG A 1 148 ? -9.161 8.121 9.082 1.00 91.94 148 ARG A C 1
ATOM 1253 O O . ARG A 1 148 ? -8.572 7.890 10.131 1.00 91.94 148 ARG A O 1
ATOM 1260 N N . PRO A 1 149 ? -10.429 8.588 9.069 1.00 94.06 149 PRO A N 1
ATOM 1261 C CA . PRO A 1 149 ? -11.135 8.905 10.310 1.00 94.06 149 PRO A CA 1
ATOM 1262 C C . PRO A 1 149 ? -11.236 7.715 11.275 1.00 94.06 149 PRO A C 1
ATOM 1264 O O . PRO A 1 149 ? -11.062 7.896 12.475 1.00 94.06 149 PRO A O 1
ATOM 1267 N N . ALA A 1 150 ? -11.462 6.502 10.759 1.00 96.00 150 ALA A N 1
ATOM 1268 C CA . ALA A 1 150 ? -11.536 5.292 11.575 1.00 96.00 150 ALA A CA 1
ATOM 1269 C C . ALA A 1 150 ? -10.156 4.871 12.110 1.00 96.00 150 ALA A C 1
ATOM 1271 O O . ALA A 1 150 ? -10.044 4.416 13.244 1.00 96.00 150 ALA A O 1
ATOM 1272 N N . VAL A 1 151 ? -9.094 5.056 11.318 1.00 95.81 151 VAL A N 1
ATOM 1273 C CA . VAL A 1 151 ? -7.709 4.800 11.750 1.00 95.81 151 VAL A CA 1
ATOM 1274 C C . VAL A 1 151 ? -7.296 5.771 12.856 1.00 95.81 151 VAL A C 1
ATOM 1276 O O . VAL A 1 151 ? -6.742 5.338 13.865 1.00 95.81 151 VAL A O 1
ATOM 1279 N N . ASP A 1 152 ? -7.591 7.062 12.691 1.00 94.81 152 ASP A N 1
ATOM 1280 C CA . ASP A 1 152 ? -7.315 8.094 13.692 1.00 94.81 152 ASP A CA 1
ATOM 1281 C C . ASP A 1 152 ? -8.085 7.785 14.993 1.00 94.81 152 ASP A C 1
ATOM 1283 O O . ASP A 1 152 ? -7.478 7.681 16.059 1.00 94.81 152 ASP A O 1
ATOM 1287 N N . ALA A 1 153 ? -9.391 7.500 14.903 1.00 96.38 153 ALA A N 1
ATOM 1288 C CA . ALA A 1 153 ? -10.220 7.149 16.058 1.00 96.38 153 ALA A CA 1
ATOM 1289 C C . ALA A 1 153 ? -9.742 5.877 16.778 1.00 96.38 153 ALA A C 1
ATOM 1291 O O . ALA A 1 153 ? -9.673 5.857 18.009 1.00 96.38 153 ALA A O 1
ATOM 1292 N N . PHE A 1 154 ? -9.369 4.829 16.037 1.00 97.56 154 PHE A N 1
ATOM 1293 C CA . PHE A 1 154 ? -8.758 3.629 16.608 1.00 97.56 154 PHE A CA 1
ATOM 1294 C C . PHE A 1 154 ? -7.511 3.995 17.405 1.00 97.56 154 PHE A C 1
ATOM 1296 O O . PHE A 1 154 ? -7.352 3.600 18.551 1.00 97.56 154 PHE A O 1
ATOM 1303 N N . PHE A 1 155 ? -6.632 4.802 16.835 1.00 94.88 155 PHE A N 1
ATOM 1304 C CA . PHE A 1 155 ? -5.370 5.133 17.467 1.00 94.88 155 PHE A CA 1
ATOM 1305 C C . PHE A 1 155 ? -5.451 6.110 18.643 1.00 94.88 155 PHE A C 1
ATOM 1307 O O . PHE A 1 155 ? -4.507 6.146 19.442 1.00 94.88 155 PHE A O 1
ATOM 1314 N N . ASP A 1 156 ? -6.523 6.892 18.724 1.00 95.62 156 ASP A N 1
ATOM 1315 C CA . ASP A 1 156 ? -6.811 7.791 19.840 1.00 95.62 156 ASP A CA 1
ATOM 1316 C C . ASP A 1 156 ? -7.420 7.048 21.039 1.00 95.62 156 ASP A C 1
ATOM 1318 O O . ASP A 1 156 ? -7.229 7.468 22.180 1.00 95.62 156 ASP A O 1
ATOM 1322 N N . ASN A 1 157 ? -8.116 5.930 20.797 1.00 95.88 157 ASN A N 1
ATOM 1323 C CA . ASN A 1 157 ? -8.875 5.209 21.827 1.00 95.88 157 ASN A CA 1
ATOM 1324 C C . ASN A 1 157 ? -8.323 3.810 22.151 1.00 95.88 157 ASN A C 1
ATOM 1326 O O . ASN A 1 157 ? -8.618 3.267 23.212 1.00 95.88 157 ASN A O 1
ATOM 1330 N N . VAL A 1 158 ? -7.500 3.222 21.278 1.00 94.88 158 VAL A N 1
ATOM 1331 C CA . VAL A 1 158 ? -7.048 1.829 21.382 1.00 94.88 158 VAL A CA 1
ATOM 1332 C C . VAL A 1 158 ? -5.535 1.752 21.581 1.00 94.88 158 VAL A C 1
ATOM 1334 O O . VAL A 1 158 ? -4.733 2.113 20.714 1.00 94.88 158 VAL A O 1
ATOM 1337 N N . LEU A 1 159 ? -5.118 1.188 22.717 1.00 93.12 159 LEU A N 1
ATOM 1338 C CA . LEU A 1 159 ? -3.716 0.864 22.972 1.00 93.12 159 LEU A CA 1
ATOM 1339 C C . LEU A 1 159 ? -3.336 -0.447 22.268 1.00 93.12 159 LEU A C 1
ATOM 1341 O O . LEU A 1 159 ? -3.718 -1.536 22.692 1.00 93.12 159 LEU A O 1
ATOM 1345 N N . VAL A 1 160 ? -2.560 -0.365 21.187 1.00 91.44 160 VAL A N 1
ATOM 1346 C CA . VAL A 1 160 ? -2.172 -1.564 20.417 1.00 91.44 160 VAL A CA 1
ATOM 1347 C C . VAL A 1 160 ? -1.249 -2.482 21.216 1.00 91.44 160 VAL A C 1
ATOM 1349 O O . VAL A 1 160 ? -1.447 -3.694 21.238 1.00 91.44 160 VAL A O 1
ATOM 1352 N N . MET A 1 161 ? -0.247 -1.912 21.890 1.00 90.06 161 MET A N 1
ATOM 1353 C CA . MET A 1 161 ? 0.758 -2.663 22.649 1.00 90.06 161 MET A CA 1
ATOM 1354 C C . MET A 1 161 ? 0.250 -3.013 24.050 1.00 90.06 161 MET A C 1
ATOM 1356 O O . MET A 1 161 ? 0.835 -2.598 25.046 1.00 90.06 161 MET A O 1
ATOM 1360 N N . GLU A 1 162 ? -0.845 -3.770 24.107 1.00 88.69 162 GLU A N 1
ATOM 1361 C CA . GLU A 1 162 ? -1.439 -4.221 25.365 1.00 88.69 162 GLU A CA 1
ATOM 1362 C C . GLU A 1 162 ? -0.711 -5.419 25.997 1.00 88.69 162 GLU A C 1
ATOM 1364 O O . GLU A 1 162 ? -0.020 -6.192 25.320 1.00 88.69 162 GLU A O 1
ATOM 1369 N N . GLU A 1 163 ? -0.888 -5.587 27.309 1.00 90.12 163 GLU A N 1
ATOM 1370 C CA . GLU A 1 163 ? -0.366 -6.700 28.102 1.00 90.12 163 GLU A CA 1
ATOM 1371 C C . GLU A 1 163 ? -1.025 -8.029 27.711 1.00 90.12 163 GLU A C 1
ATOM 1373 O O . GLU A 1 163 ? -0.333 -9.051 27.580 1.00 90.12 163 GLU A O 1
ATOM 1378 N N . ASP A 1 164 ? -2.340 -8.015 27.459 1.00 94.12 164 ASP A N 1
ATOM 1379 C CA . ASP A 1 164 ? -3.065 -9.184 26.968 1.00 94.12 164 ASP A CA 1
ATOM 1380 C C . ASP A 1 164 ? -2.589 -9.540 25.554 1.00 94.12 164 ASP A C 1
ATOM 1382 O O . ASP A 1 164 ? -2.832 -8.845 24.563 1.00 94.12 164 ASP A O 1
ATOM 1386 N N . LYS A 1 165 ? -1.911 -10.686 25.461 1.00 93.25 165 LYS A N 1
ATOM 1387 C CA . LYS A 1 165 ? -1.333 -11.179 24.211 1.00 93.25 165 LYS A CA 1
ATOM 1388 C C . LYS A 1 165 ? -2.381 -11.443 23.132 1.00 93.25 165 LYS A C 1
ATOM 1390 O O . LYS A 1 165 ? -2.062 -11.245 21.964 1.00 93.25 165 LYS A O 1
ATOM 1395 N N . ARG A 1 166 ? -3.584 -11.905 23.493 1.00 93.56 166 ARG A N 1
ATOM 1396 C CA . ARG A 1 166 ? -4.646 -12.222 22.526 1.00 93.56 166 ARG A CA 1
ATOM 1397 C C . ARG A 1 166 ? -5.194 -10.943 21.910 1.00 93.56 166 ARG 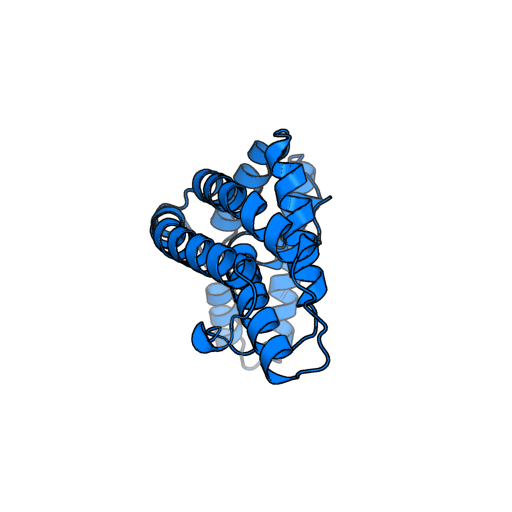A C 1
ATOM 1399 O O . ARG A 1 166 ? -5.279 -10.861 20.690 1.00 93.56 166 ARG A O 1
ATOM 1406 N N . LEU A 1 167 ? -5.480 -9.936 22.736 1.00 94.69 167 LEU A N 1
ATOM 1407 C CA . LEU A 1 167 ? -5.942 -8.629 22.259 1.00 94.69 167 LEU A CA 1
ATOM 1408 C C . LEU A 1 167 ? -4.882 -7.937 21.409 1.00 94.69 167 LEU A C 1
ATOM 1410 O O . LEU A 1 167 ? -5.177 -7.471 20.311 1.00 94.69 167 LEU A O 1
ATOM 1414 N N . ARG A 1 168 ? -3.625 -7.937 21.870 1.00 95.25 168 ARG A N 1
ATOM 1415 C CA . ARG A 1 168 ? -2.511 -7.372 21.105 1.00 95.25 168 ARG A CA 1
ATOM 1416 C C . ARG A 1 168 ? -2.360 -8.046 19.743 1.00 95.25 168 ARG A C 1
ATOM 1418 O O . ARG A 1 168 ? -2.228 -7.350 18.743 1.00 95.25 168 ARG A O 1
ATOM 1425 N N . GLN A 1 169 ? -2.391 -9.380 19.683 1.00 95.06 169 GLN A N 1
ATOM 1426 C CA . GLN A 1 169 ? -2.321 -10.090 18.402 1.00 95.06 169 GLN A CA 1
ATOM 1427 C C . GLN A 1 169 ? -3.511 -9.766 17.502 1.00 95.06 169 GLN A C 1
ATOM 1429 O O . GLN A 1 169 ? -3.308 -9.549 16.313 1.00 95.06 169 GLN A O 1
ATOM 1434 N N . ASN A 1 170 ? -4.722 -9.663 18.049 1.00 96.31 170 ASN A N 1
ATOM 1435 C CA . ASN A 1 170 ? -5.904 -9.322 17.264 1.00 96.31 170 ASN A CA 1
ATOM 1436 C C . ASN A 1 170 ? -5.814 -7.912 16.653 1.00 96.31 170 ASN A C 1
ATOM 1438 O O . ASN A 1 170 ? -6.050 -7.722 15.462 1.00 96.31 170 ASN A O 1
ATOM 1442 N N . ARG A 1 171 ? -5.378 -6.931 17.452 1.00 96.88 171 ARG A N 1
ATOM 1443 C CA . ARG A 1 171 ? -5.145 -5.547 17.008 1.00 96.88 171 ARG A CA 1
ATOM 1444 C C . ARG A 1 171 ? -4.049 -5.467 15.946 1.00 96.88 171 ARG A C 1
ATOM 1446 O O . ARG A 1 171 ? -4.217 -4.771 14.950 1.00 96.88 171 ARG A O 1
ATOM 1453 N N . LEU A 1 172 ? -2.952 -6.206 16.127 1.00 96.56 172 LEU A N 1
ATOM 1454 C CA . LEU A 1 172 ? -1.894 -6.314 15.118 1.00 96.56 172 LEU A CA 1
ATOM 1455 C C . LEU A 1 172 ? -2.385 -6.998 13.837 1.00 96.56 172 LEU A C 1
ATOM 1457 O O . LEU A 1 172 ? -1.981 -6.575 12.764 1.00 96.56 172 LEU A O 1
ATOM 1461 N N . SER A 1 173 ? -3.276 -7.989 13.933 1.00 96.44 173 SER A N 1
ATOM 1462 C CA . SER A 1 173 ? -3.875 -8.662 12.767 1.00 96.44 173 SER A CA 1
ATOM 1463 C C . SER A 1 173 ? -4.705 -7.684 11.935 1.00 96.44 173 SER A C 1
ATOM 1465 O O . SER A 1 173 ? -4.542 -7.610 10.721 1.00 96.44 173 SER A O 1
ATOM 1467 N N . LEU A 1 174 ? -5.532 -6.858 12.591 1.00 97.06 174 LEU A N 1
ATOM 1468 C CA . LEU A 1 174 ? -6.307 -5.809 11.921 1.00 97.06 174 LEU A CA 1
ATOM 1469 C C . LEU A 1 174 ? -5.398 -4.785 11.229 1.00 97.06 174 LEU A C 1
ATOM 1471 O O . LEU A 1 174 ? -5.550 -4.524 10.039 1.00 97.06 174 LEU A O 1
ATOM 1475 N N . LEU A 1 175 ? -4.428 -4.222 11.954 1.00 96.88 175 LEU A N 1
ATOM 1476 C CA . LEU A 1 175 ? -3.481 -3.256 11.385 1.00 96.88 175 LEU A CA 1
ATOM 1477 C C . LEU A 1 175 ? -2.609 -3.869 10.280 1.00 96.88 175 LEU A C 1
ATOM 1479 O O . LEU A 1 175 ? -2.241 -3.179 9.331 1.00 96.88 175 LEU A O 1
ATOM 1483 N N . GLY A 1 176 ? -2.284 -5.151 10.408 1.00 96.19 176 GLY A N 1
ATOM 1484 C CA . GLY A 1 176 ? -1.511 -5.925 9.452 1.00 96.19 176 GLY A CA 1
ATOM 1485 C C . GLY A 1 176 ? -2.250 -6.113 8.136 1.00 96.19 176 GLY A C 1
ATOM 1486 O O . GLY A 1 176 ? -1.726 -5.742 7.092 1.00 96.19 176 GLY A O 1
ATOM 1487 N N . GLU A 1 177 ? -3.506 -6.560 8.182 1.00 95.75 177 GLU A N 1
ATOM 1488 C CA . GLU A 1 177 ? -4.345 -6.673 6.983 1.00 95.75 177 GLU A CA 1
ATOM 1489 C C . GLU A 1 177 ? -4.554 -5.331 6.277 1.00 95.75 177 GLU A C 1
ATOM 1491 O O . GLU A 1 177 ? -4.537 -5.261 5.044 1.00 95.75 177 GLU A O 1
ATOM 1496 N N . ILE A 1 178 ? -4.728 -4.261 7.057 1.00 95.56 178 ILE A N 1
ATOM 1497 C CA . ILE A 1 178 ? -4.772 -2.896 6.539 1.00 95.56 178 ILE A CA 1
ATOM 1498 C C . ILE A 1 178 ? -3.465 -2.631 5.789 1.00 95.56 178 ILE A C 1
ATOM 1500 O O . ILE A 1 178 ? -3.511 -2.407 4.582 1.00 95.56 178 ILE A O 1
ATOM 1504 N N . ASN A 1 179 ? -2.310 -2.735 6.455 1.00 95.31 179 ASN A N 1
ATOM 1505 C CA . ASN A 1 179 ? -0.990 -2.519 5.856 1.00 95.31 179 ASN A CA 1
ATOM 1506 C C . ASN A 1 179 ? -0.767 -3.344 4.577 1.00 95.31 179 ASN A C 1
ATOM 1508 O O . ASN A 1 179 ? -0.309 -2.796 3.576 1.00 95.31 179 ASN A O 1
ATOM 1512 N N . ASP A 1 180 ? -1.126 -4.625 4.581 1.00 94.56 180 ASP A N 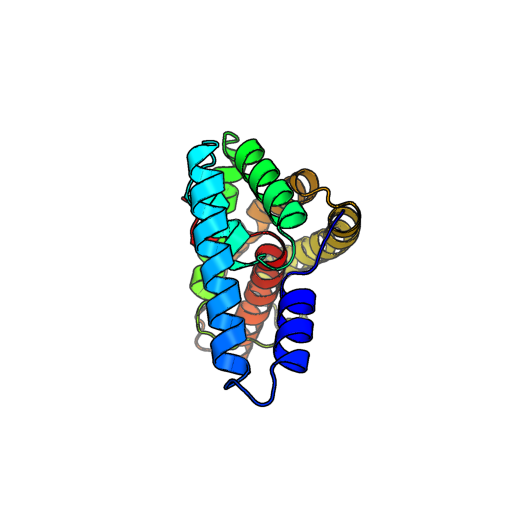1
ATOM 1513 C CA . ASP A 1 180 ? -0.986 -5.514 3.427 1.00 94.56 180 ASP A CA 1
ATOM 1514 C C . ASP A 1 180 ? -1.805 -5.027 2.226 1.00 94.56 180 ASP A C 1
ATOM 1516 O O . ASP A 1 180 ? -1.336 -5.089 1.086 1.00 94.56 180 ASP A O 1
ATOM 1520 N N . LEU A 1 181 ? -3.003 -4.476 2.457 1.00 94.94 181 LEU A N 1
ATOM 1521 C CA . LEU A 1 181 ? -3.817 -3.877 1.399 1.00 94.94 181 LEU A CA 1
ATOM 1522 C C . LEU A 1 181 ? -3.137 -2.641 0.786 1.00 94.94 181 LEU A C 1
ATOM 1524 O O . LEU A 1 181 ? -3.128 -2.497 -0.437 1.00 94.94 181 LEU A O 1
ATOM 1528 N N . PHE A 1 182 ? -2.520 -1.783 1.604 1.00 92.62 182 PHE A N 1
ATOM 1529 C CA . PHE A 1 182 ? -1.763 -0.617 1.120 1.00 92.62 182 PHE A CA 1
ATOM 1530 C C . PHE A 1 182 ? -0.511 -1.021 0.349 1.00 92.62 182 PHE A C 1
ATOM 1532 O O . PHE A 1 182 ? -0.246 -0.467 -0.722 1.00 92.62 182 PHE A O 1
ATOM 1539 N N . MET A 1 183 ? 0.206 -2.031 0.845 1.00 94.69 183 MET A N 1
ATOM 1540 C CA . MET A 1 183 ? 1.404 -2.584 0.212 1.00 94.69 183 MET A CA 1
ATOM 1541 C C . MET A 1 183 ? 1.117 -3.169 -1.174 1.00 94.69 183 MET A C 1
ATOM 1543 O O . MET A 1 183 ? 2.021 -3.244 -2.004 1.00 94.69 183 MET A O 1
ATOM 1547 N N . LYS A 1 184 ? -0.141 -3.504 -1.500 1.00 95.31 184 LYS A N 1
ATOM 1548 C CA . LYS A 1 184 ? -0.519 -3.848 -2.881 1.00 95.31 184 LYS A CA 1
ATOM 1549 C C . LYS A 1 184 ? -0.404 -2.680 -3.850 1.00 95.31 184 LYS A C 1
ATOM 1551 O O . LYS A 1 184 ? -0.368 -2.945 -5.048 1.00 95.31 184 LYS A O 1
ATOM 1556 N N . ILE A 1 185 ? -0.356 -1.434 -3.378 1.00 95.62 185 ILE A N 1
ATOM 1557 C CA . ILE A 1 185 ? -0.258 -0.216 -4.194 1.00 95.62 185 ILE A CA 1
ATOM 1558 C C . ILE A 1 185 ? 1.129 0.405 -4.080 1.00 95.62 185 ILE A C 1
ATOM 1560 O O . ILE A 1 185 ? 1.793 0.575 -5.105 1.00 95.62 185 ILE A O 1
ATOM 1564 N N . ALA A 1 186 ? 1.555 0.724 -2.858 1.00 95.69 186 ALA A N 1
ATOM 1565 C CA . ALA A 1 186 ? 2.812 1.401 -2.569 1.00 95.69 186 ALA A CA 1
ATOM 1566 C C . ALA A 1 186 ? 3.242 1.168 -1.112 1.00 95.69 186 ALA A C 1
ATOM 1568 O O . ALA A 1 186 ? 2.412 0.950 -0.234 1.00 95.69 186 ALA A O 1
ATOM 1569 N N . ASP A 1 187 ? 4.538 1.271 -0.844 1.00 95.44 187 ASP A N 1
ATOM 1570 C CA . ASP A 1 187 ? 5.098 1.337 0.501 1.00 95.44 187 ASP A CA 1
ATOM 1571 C C . ASP A 1 187 ? 4.920 2.754 1.063 1.00 95.44 187 ASP A C 1
ATOM 1573 O O . ASP A 1 187 ? 5.720 3.659 0.829 1.00 95.44 187 ASP A O 1
ATOM 1577 N N . PHE A 1 188 ? 3.845 2.962 1.822 1.00 92.06 188 PHE A N 1
ATOM 1578 C CA . PHE A 1 188 ? 3.548 4.259 2.437 1.00 92.06 188 PHE A CA 1
ATOM 1579 C C . PHE A 1 188 ? 4.542 4.647 3.540 1.00 92.06 188 PHE A C 1
ATOM 1581 O O . PHE A 1 188 ? 4.561 5.801 3.968 1.00 92.06 188 PHE A O 1
ATOM 1588 N N . SER A 1 189 ? 5.392 3.726 4.008 1.00 91.44 189 SER A N 1
ATOM 1589 C CA . SER A 1 189 ? 6.329 4.020 5.094 1.00 91.44 189 SER A CA 1
ATOM 1590 C C . SER A 1 189 ? 7.466 4.960 4.675 1.00 91.44 189 SER A C 1
ATOM 1592 O O . SER A 1 189 ? 8.039 5.638 5.537 1.00 91.44 189 SER A O 1
ATOM 1594 N N . VAL A 1 190 ? 7.747 5.062 3.369 1.00 93.50 190 VAL A N 1
ATOM 1595 C CA . VAL A 1 190 ? 8.797 5.928 2.804 1.00 93.50 190 VAL A CA 1
ATOM 1596 C C . VAL A 1 190 ? 8.290 7.289 2.313 1.00 93.50 190 VAL A C 1
ATOM 1598 O O . VAL A 1 190 ? 9.100 8.113 1.898 1.00 93.50 190 VAL A O 1
ATOM 1601 N N . LEU A 1 191 ? 6.981 7.548 2.379 1.00 90.56 191 LEU A N 1
ATOM 1602 C CA . LEU A 1 191 ? 6.395 8.843 2.019 1.00 90.56 191 LEU A CA 1
ATOM 1603 C C . LEU A 1 191 ? 6.486 9.835 3.197 1.00 90.56 191 LEU A C 1
ATOM 1605 O O . LEU A 1 191 ? 6.402 9.431 4.370 1.00 90.56 191 LEU A O 1
ATOM 1609 N N . THR A 1 192 ? 6.673 11.124 2.889 1.00 81.38 192 THR A N 1
ATOM 1610 C CA . THR A 1 192 ? 6.616 12.246 3.843 1.00 81.38 192 THR A CA 1
ATOM 1611 C C . THR A 1 192 ? 5.561 13.280 3.490 1.00 81.38 192 THR A C 1
ATOM 1613 O O . THR A 1 192 ? 5.325 13.537 2.279 1.00 81.38 192 THR A O 1
#

Radius of gyration: 18.91 Å; chains: 1; bounding box: 43×43×52 Å

pLDDT: mean 92.8, std 5.83, range [65.5, 97.94]

Foldseek 3Di:
DWFFLLVVLVVVCVVCVVPDDRPVVSVVVLVVQLVVLLVVCVVVPQDNLLSQFLCVQDSGTPVLSVLLSVLLVVCVVPPLLVLLLVLLLVLCVVLPPDDADADQDPVLDDDVLLVVLQVLVVVLVVVLVVCVVVSVNNVNSVSSSVSSVSSVVCVVPPDLPDPPPSSNRSSSNSSVVVNVSSSNRTNSNSPD

Secondary structure (DSSP, 8-state):
----HHHHHHHHHHHTGGGS-HHHHHHHHHHHHHHHHHHHHHHTT--HHHHHHHHTT--S-HHHHHHHHHHHHHHTTSHHHHHHHHHHHHHHHHHTT----SS--GGG--SHHHHHHHHHHHHHHHHHHHHHHTT-HHHHHHHHHTTHHHHHHHHHH--SS-S-HHHHHHHHHHHHHHHHHHHTT--GGG--